Protein AF-A0A9W9S690-F1 (afdb_monomer_lite)

Radius of gyration: 21.63 Å; chains: 1; bounding box: 57×53×64 Å

Foldseek 3Di:
DDDPPLVVLLVVLQDPDDCQDDLQALCCQAQQVVVDLDPVLSVVSSVLSNLLVVQDPPVVCSVCQVVQNNVVSCVVSVHDCPVCVVNVGRRGHDDLLLCQLSLLSLLLVLVVLVQPDAPLQPCPDPQCDNVGSRDGPQCCQAQQVPPADPLLNNLSSVLVNVLCVQSPDDSRCLSVQSPPPDQCSNVVVSCVRPPPVQVVSDDPVRDDPCPSVHDGGDDDDDDNDDDCSSSHHRPRPPPPPVRDPPVCPVVVCVVVVVVVVVVVPD

Sequence (266 aa):
MTVPCLDKNLLILFRDINNIPNVDDPEWVRFGFCYCRNRAQMQLLARAYMQLATHASLNDIATAWKSGTLLELMATKDISISSLVSEGIYLRQPSPETVGIYRLMSEVSHGLSGCPICQCKNARCQFHSKDERFLRKESEADYGFLSVNTWERWRLLSFYSDLFSNPKFNPQKMQEAKRDPDPQTLETYIESLVLGFRRTIWNEHLTDGMFPKLGPRLKFLGPHPYCECFIHNLPLSEGVEYNVNVEIEWIREDYEGRNREQVSES

Secondary structure (DSSP, 8-state):
---THHHHHHHHHTSSS-----TTSHHHHHTSGGG-SSHHHHHHHHHHHHHHHHHS-HHHHHHHHHHT-HHHHHHHTT---HHHHHTT---SPPPTTTHHHHHHHHHHHHHHTT-TT-GGG-TT-TTB-SS-SSSBHHHHHHTT-TT--HHHHHHHHHHHHHHHH-TT--HHHHHHHHHSSSTHHHHHHHHHHSTTHHHHH--TTTS-TT-S-----PPPSSSPP---TTSS---PPTT--TT----THHHHHHHHHHHHHTTTT-

pLDDT: mean 78.02, std 17.17, range [24.44, 96.81]

Structure (mmCIF, N/CA/C/O backbone):
data_AF-A0A9W9S690-F1
#
_entry.id   AF-A0A9W9S690-F1
#
loop_
_atom_site.group_PDB
_atom_site.id
_atom_site.type_symbol
_atom_site.label_atom_id
_atom_site.label_alt_id
_atom_site.label_comp_id
_atom_site.label_asym_id
_atom_site.label_entity_id
_atom_site.label_seq_id
_atom_site.pdbx_PDB_ins_code
_atom_site.Cartn_x
_atom_site.Cartn_y
_atom_site.Cartn_z
_atom_site.occupancy
_atom_site.B_iso_or_equiv
_atom_site.auth_seq_id
_atom_site.auth_comp_id
_atom_site.auth_asym_id
_atom_site.auth_atom_id
_atom_site.pdbx_PDB_model_num
ATOM 1 N N . MET A 1 1 ? -12.877 22.793 13.602 1.00 28.30 1 MET A N 1
ATOM 2 C CA . MET A 1 1 ? -12.874 22.194 12.251 1.00 28.30 1 MET A CA 1
ATOM 3 C C . MET A 1 1 ? -13.329 20.752 12.378 1.00 28.30 1 MET A C 1
ATOM 5 O O . MET A 1 1 ? -12.560 19.901 12.800 1.00 28.30 1 M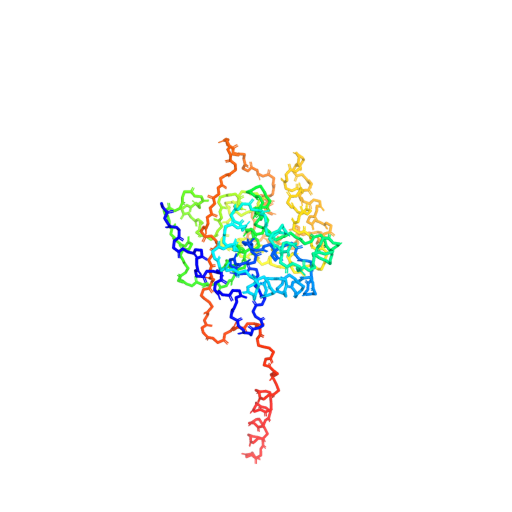ET A O 1
ATOM 9 N N . THR A 1 2 ? -14.610 20.504 12.143 1.00 24.44 2 THR A N 1
ATOM 10 C CA . THR A 1 2 ? -15.223 19.173 12.157 1.00 24.44 2 THR A CA 1
ATOM 11 C C . THR A 1 2 ? -14.938 18.501 10.817 1.00 24.44 2 THR A C 1
ATOM 13 O O . THR A 1 2 ? -15.251 19.069 9.778 1.00 24.44 2 THR A O 1
ATOM 16 N N . VAL A 1 3 ? -14.287 17.333 10.830 1.00 31.00 3 VAL A N 1
ATOM 17 C CA . VAL A 1 3 ? -14.037 16.516 9.631 1.00 31.00 3 VAL A CA 1
ATOM 18 C C . VAL A 1 3 ? -15.300 15.685 9.374 1.00 31.00 3 VAL A C 1
ATOM 20 O O . VAL A 1 3 ? -15.506 14.702 10.085 1.00 31.00 3 VAL A O 1
ATOM 23 N N . PRO A 1 4 ? -16.153 16.028 8.391 1.00 33.84 4 PRO A N 1
ATOM 24 C CA . PRO A 1 4 ? -17.451 15.371 8.195 1.00 33.84 4 PRO A CA 1
ATOM 25 C C . PRO A 1 4 ? -17.326 13.946 7.634 1.00 33.84 4 PRO A C 1
ATOM 27 O O . PRO A 1 4 ? -18.307 13.212 7.559 1.00 33.84 4 PRO A O 1
ATOM 30 N N . CYS A 1 5 ? -16.121 13.552 7.207 1.00 39.41 5 CYS A N 1
ATOM 31 C CA . CYS A 1 5 ? -15.866 12.255 6.588 1.00 39.41 5 CYS A CA 1
ATOM 32 C C . CYS A 1 5 ? -15.701 11.116 7.606 1.00 39.41 5 CYS A C 1
ATOM 34 O O . CYS A 1 5 ? -15.962 9.973 7.259 1.00 39.41 5 CYS A O 1
ATOM 36 N N . LEU A 1 6 ? -15.283 11.391 8.847 1.00 39.62 6 LEU A N 1
ATOM 37 C CA . LEU A 1 6 ? -14.960 10.345 9.831 1.00 39.62 6 LEU A CA 1
ATOM 38 C C . LEU A 1 6 ? -16.193 9.592 10.345 1.00 39.62 6 LEU A C 1
ATOM 40 O O . LEU A 1 6 ? -16.153 8.366 10.424 1.00 39.62 6 LEU A O 1
ATOM 44 N N . ASP A 1 7 ? -17.294 10.304 10.604 1.00 42.94 7 ASP A N 1
ATOM 45 C CA . ASP A 1 7 ? -18.529 9.694 11.116 1.00 42.94 7 ASP A CA 1
ATOM 46 C C . ASP A 1 7 ? -19.138 8.697 10.122 1.00 42.94 7 ASP A C 1
ATOM 48 O O . ASP A 1 7 ? -19.640 7.649 10.522 1.00 42.94 7 ASP A O 1
ATOM 52 N N . LYS A 1 8 ? -19.035 8.969 8.812 1.00 47.84 8 LYS A N 1
ATOM 53 C CA . LYS A 1 8 ? -19.544 8.064 7.769 1.00 47.84 8 LYS A CA 1
ATOM 54 C C . LYS A 1 8 ? -18.735 6.769 7.651 1.00 47.84 8 LYS A C 1
ATOM 56 O O . LYS A 1 8 ? -19.332 5.723 7.433 1.00 47.84 8 LYS A O 1
ATOM 61 N N . ASN A 1 9 ? -17.415 6.829 7.820 1.00 50.47 9 ASN A N 1
ATOM 62 C CA . ASN A 1 9 ? -16.542 5.659 7.649 1.00 50.47 9 ASN A CA 1
ATOM 63 C C . ASN A 1 9 ? -16.570 4.728 8.870 1.00 50.47 9 ASN A C 1
ATOM 65 O O . ASN A 1 9 ? -16.496 3.514 8.719 1.00 50.47 9 ASN A O 1
ATOM 69 N N . LEU A 1 10 ? -16.745 5.277 10.083 1.00 52.38 10 LEU A N 1
ATOM 70 C CA . LEU A 1 10 ? -16.971 4.453 11.278 1.00 52.38 10 LEU A CA 1
ATOM 71 C C . LEU A 1 10 ? -18.274 3.646 11.140 1.00 52.38 10 LEU A C 1
ATOM 73 O O . LEU A 1 10 ? -18.298 2.463 11.448 1.00 52.38 10 LEU A O 1
ATOM 77 N N . LEU A 1 11 ? -19.344 4.268 10.627 1.00 52.34 11 LEU A N 1
ATOM 78 C CA . LEU A 1 11 ? -20.647 3.621 10.421 1.00 52.34 11 LEU A CA 1
ATOM 79 C C . LEU A 1 11 ? -20.601 2.434 9.444 1.00 52.34 11 LEU A C 1
ATOM 81 O O . LEU A 1 11 ? -21.402 1.515 9.590 1.00 52.34 11 LEU A O 1
ATOM 85 N N . ILE A 1 12 ? -19.694 2.438 8.459 1.00 54.41 12 ILE A N 1
ATOM 86 C CA . ILE A 1 12 ? -19.578 1.363 7.457 1.00 54.41 12 ILE A CA 1
ATOM 87 C C . ILE A 1 12 ? -19.004 0.085 8.078 1.00 54.41 12 ILE A C 1
ATOM 89 O O . ILE A 1 12 ? -19.510 -0.996 7.792 1.00 54.41 12 ILE A O 1
ATOM 93 N N . LEU A 1 13 ? -18.029 0.204 8.988 1.00 53.12 13 LEU A N 1
ATOM 94 C CA . LEU A 1 13 ? -17.476 -0.944 9.721 1.00 53.12 13 LEU A CA 1
ATOM 95 C C . LEU A 1 13 ? -18.495 -1.646 10.629 1.00 53.12 13 LEU A C 1
ATOM 97 O O . LEU A 1 13 ? -18.279 -2.794 11.009 1.00 53.12 13 LEU A O 1
ATOM 101 N N . PHE A 1 14 ? -19.568 -0.950 11.009 1.00 56.56 14 PHE A N 1
ATOM 102 C CA . PHE A 1 14 ? -20.560 -1.425 11.978 1.00 56.56 14 PHE A CA 1
ATOM 103 C C . PHE A 1 14 ? -21.919 -1.746 11.355 1.00 56.56 14 PHE A C 1
ATOM 105 O O . PHE A 1 14 ? -22.893 -1.937 12.081 1.00 56.56 14 PHE A O 1
ATOM 112 N N . ARG A 1 15 ? -22.010 -1.813 10.021 1.00 54.62 15 ARG A N 1
ATOM 113 C CA . ARG A 1 15 ? -23.161 -2.447 9.375 1.00 54.62 15 ARG A CA 1
ATOM 114 C C . ARG A 1 15 ? -23.012 -3.960 9.504 1.00 54.62 15 ARG A C 1
ATOM 116 O O . ARG A 1 15 ? -22.007 -4.521 9.075 1.00 54.62 15 ARG A O 1
ATOM 123 N N . ASP A 1 16 ? -24.019 -4.601 10.093 1.00 42.19 16 ASP A N 1
ATOM 124 C CA . ASP A 1 16 ? -24.167 -6.052 10.041 1.00 42.19 16 ASP A CA 1
ATOM 125 C C . ASP A 1 16 ? -24.113 -6.510 8.575 1.00 42.19 16 ASP A C 1
ATOM 127 O O . ASP A 1 16 ? -24.699 -5.859 7.710 1.00 42.19 16 ASP A O 1
ATOM 131 N N . ILE A 1 17 ? -23.443 -7.645 8.339 1.00 42.62 17 ILE A N 1
ATOM 132 C CA . ILE A 1 17 ? -23.146 -8.327 7.060 1.00 42.62 17 ILE A CA 1
ATOM 133 C C . ILE A 1 17 ? -21.705 -8.087 6.552 1.00 42.62 17 ILE A C 1
ATOM 135 O O . ILE A 1 17 ? -21.430 -7.163 5.802 1.00 42.62 17 ILE A O 1
ATOM 139 N N . ASN A 1 18 ? -20.799 -9.006 6.921 1.00 53.19 18 ASN A N 1
ATOM 140 C CA . ASN A 1 18 ? -19.655 -9.542 6.147 1.00 53.19 18 ASN A CA 1
ATOM 141 C C . ASN A 1 18 ? -18.646 -8.619 5.422 1.00 53.19 18 ASN A C 1
ATOM 143 O O . ASN A 1 18 ? -17.715 -9.146 4.808 1.00 53.19 18 ASN A O 1
ATOM 147 N N . ASN A 1 19 ? -18.738 -7.295 5.511 1.00 67.69 19 ASN A N 1
ATOM 148 C CA . ASN A 1 19 ? -17.883 -6.386 4.749 1.00 67.69 19 ASN A CA 1
ATOM 149 C C . ASN A 1 19 ? -16.549 -6.132 5.455 1.00 67.69 19 ASN A C 1
ATOM 151 O O . ASN A 1 19 ? -16.298 -5.074 6.026 1.00 67.69 19 ASN A O 1
ATOM 155 N N . ILE A 1 20 ? -15.673 -7.138 5.404 1.00 80.75 20 ILE A N 1
ATOM 156 C CA . ILE A 1 20 ? -14.242 -6.936 5.636 1.00 80.75 20 ILE A CA 1
ATOM 157 C C . ILE A 1 20 ? -13.725 -6.003 4.530 1.00 80.75 20 ILE A C 1
ATOM 159 O O . ILE A 1 20 ? -13.880 -6.364 3.359 1.00 80.75 20 ILE A O 1
ATOM 163 N N . PRO A 1 21 ? -13.108 -4.856 4.876 1.00 83.88 21 PRO A N 1
ATOM 164 C CA . PRO A 1 21 ? -12.574 -3.927 3.888 1.00 83.88 21 PRO A CA 1
ATOM 165 C C . PRO A 1 21 ? -11.532 -4.584 2.978 1.00 83.88 21 PRO A C 1
ATOM 167 O O . PRO A 1 21 ? -10.599 -5.235 3.460 1.00 83.88 21 PRO A O 1
ATOM 170 N N . ASN A 1 22 ? -11.673 -4.372 1.675 1.00 83.12 22 ASN A N 1
ATOM 171 C CA . ASN A 1 22 ? -10.718 -4.756 0.641 1.00 83.12 22 ASN A CA 1
ATOM 172 C C . ASN A 1 22 ? -9.721 -3.620 0.359 1.00 83.12 22 ASN A C 1
ATOM 174 O O . ASN A 1 22 ? -9.858 -2.511 0.860 1.00 83.12 22 ASN A O 1
ATOM 178 N N . VAL A 1 23 ? -8.715 -3.876 -0.484 1.00 82.00 23 VAL A N 1
ATOM 179 C CA . VAL A 1 23 ? -7.654 -2.903 -0.839 1.00 82.00 23 VAL A CA 1
ATOM 180 C C . VAL A 1 23 ? -8.197 -1.582 -1.412 1.00 82.00 23 VAL A C 1
ATOM 182 O O . VAL A 1 23 ? -7.541 -0.541 -1.308 1.00 82.00 23 VAL A O 1
ATOM 185 N N . ASP A 1 24 ? -9.399 -1.621 -1.981 1.00 77.12 24 ASP A N 1
ATOM 186 C CA . ASP A 1 24 ? -10.098 -0.476 -2.572 1.00 77.12 24 ASP A CA 1
ATOM 187 C C . ASP A 1 24 ? -10.922 0.333 -1.566 1.00 77.12 24 ASP A C 1
ATOM 189 O O . ASP A 1 24 ? -11.374 1.438 -1.876 1.00 77.12 24 ASP A O 1
ATOM 193 N N . ASP A 1 25 ? -11.112 -0.207 -0.362 1.00 80.75 25 ASP A N 1
ATOM 194 C CA . ASP A 1 25 ? -11.874 0.436 0.692 1.00 80.75 25 ASP A CA 1
ATOM 195 C C . ASP A 1 25 ? -10.949 1.318 1.542 1.00 80.75 25 ASP A C 1
ATOM 197 O O . ASP A 1 25 ? -9.902 0.873 2.029 1.00 80.75 25 ASP A O 1
ATOM 201 N N . PRO A 1 26 ? -11.316 2.579 1.807 1.00 80.00 26 PRO A N 1
ATOM 202 C CA . PRO A 1 26 ? -10.512 3.461 2.640 1.00 80.00 26 PRO A CA 1
ATOM 203 C C . PRO A 1 26 ? -10.353 2.940 4.070 1.00 80.00 26 PRO A C 1
ATOM 205 O O . PRO A 1 26 ? -9.346 3.222 4.731 1.00 80.00 26 PRO A O 1
ATOM 208 N N . GLU A 1 27 ? -11.333 2.180 4.556 1.00 85.12 27 GLU A N 1
ATOM 209 C CA . GLU A 1 27 ? -11.304 1.521 5.852 1.00 85.12 27 GLU A CA 1
ATOM 210 C C . GLU A 1 27 ? -10.125 0.547 5.964 1.00 85.12 27 GLU A C 1
ATOM 212 O O . GLU A 1 27 ? -9.554 0.409 7.051 1.00 85.12 27 GLU A O 1
ATOM 217 N N . TRP A 1 28 ? -9.698 -0.064 4.851 1.00 88.25 28 TRP A N 1
ATOM 218 C CA . TRP A 1 28 ? -8.607 -1.034 4.845 1.00 88.25 28 TRP A CA 1
ATOM 219 C C . TRP A 1 28 ? -7.295 -0.428 5.350 1.00 88.25 28 TRP A C 1
ATOM 221 O O . TRP A 1 28 ? -6.591 -1.012 6.181 1.00 88.25 28 TRP A O 1
ATOM 231 N N . VAL A 1 29 ? -7.005 0.803 4.924 1.00 88.56 29 VAL A N 1
ATOM 232 C CA . VAL A 1 29 ? -5.843 1.565 5.396 1.00 88.56 29 VAL A CA 1
ATOM 233 C C . VAL A 1 29 ? -6.130 2.244 6.734 1.00 88.56 29 VAL A C 1
ATOM 235 O O . VAL A 1 29 ? -5.305 2.164 7.644 1.00 88.56 29 VAL A O 1
ATOM 238 N N . ARG A 1 30 ? -7.284 2.911 6.886 1.00 86.94 30 ARG A N 1
ATOM 239 C CA . ARG A 1 30 ? -7.595 3.728 8.078 1.00 86.94 30 ARG A CA 1
ATOM 240 C C . ARG A 1 30 ? -7.657 2.915 9.369 1.00 86.94 30 ARG A C 1
ATOM 242 O O . ARG A 1 30 ? -7.235 3.408 10.414 1.00 86.94 30 ARG A O 1
ATOM 249 N N . PHE A 1 31 ? -8.158 1.688 9.302 1.00 88.31 31 PHE A N 1
ATOM 250 C CA . PHE A 1 31 ? -8.352 0.822 10.467 1.00 88.31 31 PHE A CA 1
ATOM 251 C C . PHE A 1 31 ? -7.328 -0.314 10.552 1.00 88.31 31 PHE A C 1
ATOM 253 O O . PHE A 1 31 ? -7.450 -1.203 11.387 1.00 88.31 31 PHE A O 1
ATOM 260 N N . GLY A 1 32 ? -6.284 -0.273 9.718 1.00 89.94 32 GLY A N 1
ATOM 261 C CA . GLY A 1 32 ? -5.146 -1.180 9.841 1.00 89.94 32 GLY A CA 1
ATOM 262 C C . GLY A 1 32 ? -5.381 -2.602 9.324 1.00 89.94 32 GLY A C 1
ATOM 263 O O . GLY A 1 32 ? -4.528 -3.464 9.532 1.00 89.94 32 GLY A O 1
ATOM 264 N N . PHE A 1 33 ? -6.467 -2.862 8.586 1.00 91.06 33 PHE A N 1
ATOM 265 C CA . PHE A 1 33 ? -6.648 -4.143 7.885 1.00 91.06 33 PHE A CA 1
ATOM 266 C C . PHE A 1 33 ? -5.519 -4.417 6.886 1.00 91.06 33 PHE A C 1
ATOM 268 O O . PHE A 1 33 ? -5.164 -5.572 6.677 1.00 91.06 33 PHE A O 1
ATOM 275 N N . CYS A 1 34 ? -4.882 -3.373 6.353 1.00 89.81 34 CYS A N 1
ATOM 276 C CA . CYS A 1 34 ? -3.687 -3.480 5.516 1.00 89.81 34 CYS A CA 1
ATOM 277 C C . CYS A 1 34 ? -2.493 -4.194 6.172 1.00 89.81 34 CYS A C 1
ATOM 279 O O . CYS A 1 34 ? -1.616 -4.686 5.467 1.00 89.81 34 CYS A O 1
ATOM 281 N N . TYR A 1 35 ? -2.463 -4.309 7.502 1.00 89.62 35 TYR A N 1
ATOM 282 C CA . TYR A 1 35 ? -1.452 -5.092 8.215 1.00 89.62 35 TYR A CA 1
ATOM 283 C C . TYR A 1 35 ? -1.745 -6.593 8.263 1.00 89.62 35 TYR A C 1
ATOM 285 O O . TYR A 1 35 ? -0.852 -7.378 8.588 1.00 89.62 35 TYR A O 1
ATOM 293 N N . CYS A 1 36 ? -2.976 -7.002 7.956 1.00 89.25 36 CYS A N 1
ATOM 294 C CA . CYS A 1 36 ? -3.378 -8.399 7.985 1.00 89.25 36 CYS A CA 1
ATOM 295 C C . CYS A 1 36 ? -2.795 -9.148 6.780 1.00 89.25 36 CYS A C 1
ATOM 297 O O . CYS A 1 36 ? -2.906 -8.711 5.638 1.00 89.25 36 CYS A O 1
ATOM 299 N N . ARG A 1 37 ? -2.206 -10.317 7.032 1.00 85.81 37 ARG A N 1
ATOM 300 C CA . ARG A 1 37 ? -1.557 -11.161 6.014 1.00 85.81 37 ARG A CA 1
ATOM 301 C C . ARG A 1 37 ? -2.506 -12.160 5.366 1.00 85.81 37 ARG A C 1
ATOM 303 O O . ARG A 1 37 ? -2.184 -12.743 4.339 1.00 85.81 37 ARG A O 1
ATOM 310 N N . ASN A 1 38 ? -3.637 -12.432 6.008 1.00 84.81 38 ASN A N 1
ATOM 311 C CA . ASN A 1 38 ? -4.601 -13.423 5.556 1.00 84.81 38 ASN A CA 1
ATOM 312 C C . ASN A 1 38 ? -6.016 -13.079 6.043 1.00 84.81 38 ASN A C 1
ATOM 314 O O . ASN A 1 38 ? -6.221 -12.212 6.898 1.00 84.81 38 ASN A O 1
ATOM 318 N N . ARG A 1 39 ? -7.003 -13.803 5.507 1.00 84.75 39 ARG A N 1
ATOM 319 C CA . ARG A 1 39 ? -8.424 -13.610 5.829 1.00 84.75 39 ARG A CA 1
ATOM 320 C C . ARG A 1 39 ? -8.752 -13.869 7.300 1.00 84.75 39 ARG A C 1
ATOM 322 O O . ARG A 1 39 ? -9.626 -13.195 7.833 1.00 84.75 39 ARG A O 1
ATOM 329 N N . ALA A 1 40 ? -8.047 -14.783 7.968 1.00 86.75 40 ALA A N 1
ATOM 330 C CA . ALA A 1 40 ? -8.277 -15.067 9.384 1.00 86.75 40 ALA A CA 1
ATOM 331 C C . ALA A 1 40 ? -7.892 -13.872 10.273 1.00 86.75 40 ALA A C 1
ATOM 333 O O . ALA A 1 40 ? -8.660 -13.494 11.156 1.00 86.75 40 ALA A O 1
ATOM 334 N N . GLN A 1 41 ? -6.761 -13.216 9.989 1.00 89.25 41 GLN A N 1
ATOM 335 C CA . GLN A 1 41 ? -6.356 -11.988 10.679 1.00 89.25 41 GLN A CA 1
ATOM 336 C C . GLN A 1 41 ? -7.340 -10.840 10.419 1.00 89.25 41 GLN A C 1
ATOM 338 O O . GLN A 1 41 ? -7.737 -10.149 11.356 1.00 89.25 41 GLN A O 1
ATOM 343 N N . MET A 1 42 ? -7.813 -10.687 9.177 1.00 88.44 42 MET A N 1
ATOM 344 C CA . MET A 1 42 ? -8.834 -9.683 8.855 1.00 88.44 42 MET A CA 1
ATOM 345 C C . MET A 1 42 ? -10.152 -9.933 9.604 1.00 88.44 42 MET A C 1
ATOM 347 O O . MET A 1 42 ? -10.740 -9.003 10.147 1.00 88.44 42 MET A O 1
ATOM 351 N N . GLN A 1 43 ? -10.599 -11.189 9.693 1.00 87.69 43 GLN A N 1
ATOM 352 C CA . GLN A 1 43 ? -11.784 -11.568 10.471 1.00 87.69 43 GLN A CA 1
ATOM 353 C C . GLN A 1 43 ? -11.605 -11.296 11.966 1.00 87.69 43 GLN A C 1
ATOM 355 O O . GLN A 1 43 ? -12.537 -10.827 12.618 1.00 87.69 43 GLN A O 1
ATOM 360 N N . LEU A 1 44 ? -10.423 -11.583 12.514 1.00 88.94 44 LEU A N 1
ATOM 361 C CA . LEU A 1 44 ? -10.106 -11.307 13.911 1.00 88.94 44 LEU A CA 1
ATOM 362 C C . LEU A 1 44 ? -10.184 -9.802 14.207 1.00 88.94 44 LEU A C 1
ATOM 364 O O . LEU A 1 44 ? -10.829 -9.402 15.175 1.00 88.94 44 LEU A O 1
ATOM 368 N N . LEU A 1 45 ? -9.594 -8.975 13.341 1.00 90.12 45 LEU A N 1
ATOM 369 C CA . LEU A 1 45 ? -9.639 -7.520 13.462 1.00 90.12 45 LEU A CA 1
ATOM 370 C C . LEU A 1 45 ? -11.069 -6.973 13.332 1.00 90.12 45 LEU A C 1
ATOM 372 O O . LEU A 1 45 ? -11.489 -6.152 14.145 1.00 90.12 45 LEU A O 1
ATOM 376 N N . ALA A 1 46 ? -11.842 -7.466 12.361 1.00 88.31 46 ALA A N 1
ATOM 377 C CA . ALA A 1 46 ? -13.242 -7.082 12.191 1.00 88.31 46 ALA A CA 1
ATOM 378 C C . ALA A 1 46 ? -14.073 -7.397 13.445 1.00 88.31 46 ALA A C 1
ATOM 380 O O . ALA A 1 46 ? -14.815 -6.544 13.927 1.00 88.31 46 ALA A O 1
ATOM 381 N N . ARG A 1 47 ? -13.903 -8.592 14.031 1.00 87.00 47 ARG A N 1
ATOM 382 C CA . ARG A 1 47 ? -14.579 -8.974 15.283 1.00 87.00 47 ARG A CA 1
ATOM 383 C C . ARG A 1 47 ? -14.218 -8.053 16.441 1.00 87.00 47 ARG A C 1
ATOM 385 O O . ARG A 1 47 ? -15.113 -7.667 17.186 1.00 87.00 47 ARG A O 1
ATOM 392 N N . ALA A 1 48 ? -12.949 -7.675 16.568 1.00 88.25 48 ALA A N 1
ATOM 393 C CA . ALA A 1 48 ? -12.515 -6.755 17.612 1.00 88.25 48 ALA A CA 1
ATOM 394 C C . ALA A 1 48 ? -13.176 -5.375 17.466 1.00 88.25 48 ALA A C 1
ATOM 396 O O . ALA A 1 48 ? -13.656 -4.815 18.451 1.00 88.25 48 ALA A O 1
ATOM 397 N N . TYR A 1 49 ? -13.273 -4.847 16.241 1.00 88.81 49 TYR A N 1
ATOM 398 C CA . TYR A 1 49 ? -14.006 -3.605 15.989 1.00 88.81 49 TYR A CA 1
ATOM 399 C C . TYR A 1 49 ? -15.501 -3.741 16.301 1.00 88.81 49 TYR A C 1
ATOM 401 O O . TYR A 1 49 ? -16.045 -2.874 16.983 1.00 88.81 49 TYR A O 1
ATOM 409 N N . MET A 1 50 ? -16.158 -4.829 15.887 1.00 86.06 50 MET A N 1
ATOM 410 C CA . MET A 1 50 ? -17.573 -5.070 16.212 1.00 86.06 50 MET A CA 1
ATOM 411 C C . MET A 1 50 ? -17.809 -5.119 17.727 1.00 86.06 50 MET A C 1
ATOM 413 O O . MET A 1 50 ? -18.712 -4.455 18.228 1.00 86.06 50 MET A O 1
ATOM 417 N N . GLN A 1 51 ? -16.960 -5.831 18.475 1.00 87.88 51 GLN A N 1
ATOM 418 C CA . GLN A 1 51 ? -17.026 -5.848 19.939 1.00 87.88 51 GLN A CA 1
ATOM 419 C C . GLN A 1 51 ? -16.825 -4.455 20.534 1.00 87.88 51 GLN A C 1
ATOM 421 O O . GLN A 1 51 ? -17.498 -4.086 21.492 1.00 87.88 51 GLN A O 1
ATOM 426 N N . LEU A 1 52 ? -15.923 -3.653 19.970 1.00 88.81 52 LEU A N 1
ATOM 427 C CA . LEU A 1 52 ? -15.712 -2.293 20.443 1.00 88.81 52 LEU A CA 1
ATOM 428 C C . LEU A 1 52 ? -16.973 -1.435 20.269 1.00 88.81 52 LEU A C 1
ATOM 430 O O . LEU A 1 52 ? -17.342 -0.720 21.198 1.00 88.81 52 LEU A O 1
ATOM 434 N N . ALA A 1 53 ? -17.674 -1.557 19.139 1.00 87.38 53 ALA A N 1
ATOM 435 C CA . ALA A 1 53 ? -18.933 -0.848 18.900 1.00 87.38 53 ALA A CA 1
ATOM 436 C C . ALA A 1 53 ? -20.076 -1.273 19.828 1.00 87.38 53 ALA A C 1
ATOM 438 O O . ALA A 1 53 ? -20.946 -0.456 20.120 1.00 87.38 53 ALA A O 1
ATOM 439 N N . THR A 1 54 ? -20.076 -2.510 20.335 1.00 87.56 54 THR A N 1
ATOM 440 C CA . THR A 1 54 ? -21.083 -2.938 21.318 1.00 87.56 54 THR A CA 1
ATOM 441 C C . THR A 1 54 ? -20.774 -2.471 22.745 1.00 87.56 54 THR A C 1
ATOM 443 O O . THR A 1 54 ? -21.681 -2.455 23.572 1.00 87.56 54 THR A O 1
ATOM 446 N N . HIS A 1 55 ? -19.527 -2.087 23.058 1.00 90.19 55 HIS A N 1
ATOM 447 C CA . HIS A 1 55 ? -19.091 -1.746 24.427 1.00 90.19 55 HIS A CA 1
ATOM 448 C C . HIS A 1 55 ? -18.674 -0.274 24.626 1.00 90.19 55 HIS A C 1
ATOM 450 O O . HIS A 1 55 ? -18.561 0.196 25.768 1.00 90.19 55 HIS A O 1
ATOM 456 N N . ALA A 1 56 ? -18.432 0.477 23.551 1.00 90.50 56 ALA A N 1
ATOM 457 C CA . ALA A 1 56 ? -18.010 1.875 23.584 1.00 90.50 56 ALA A CA 1
ATOM 458 C C . ALA A 1 56 ? -18.874 2.744 22.663 1.00 90.50 56 ALA A C 1
ATOM 460 O O . ALA A 1 56 ? -19.378 2.286 21.639 1.00 90.50 56 ALA A O 1
ATOM 461 N N . SER A 1 57 ? -19.035 4.023 23.017 1.00 89.50 57 SER A N 1
ATOM 462 C CA . SER A 1 57 ? -19.738 4.959 22.142 1.00 89.50 57 SER A CA 1
ATOM 463 C C . SER A 1 57 ? -18.901 5.255 20.895 1.00 89.50 57 SER A C 1
ATOM 465 O O . SER A 1 57 ? -17.669 5.259 20.947 1.00 89.50 57 SER A O 1
ATOM 467 N N . LEU A 1 58 ? -19.553 5.586 19.776 1.00 86.06 58 LEU A N 1
ATOM 468 C CA . LEU A 1 58 ? -18.851 5.995 18.551 1.00 86.06 58 LEU A CA 1
ATOM 469 C C . LEU A 1 58 ? -17.889 7.170 18.800 1.00 86.06 58 LEU A C 1
ATOM 471 O O . LEU A 1 58 ? -16.823 7.229 18.192 1.00 86.06 58 LEU A O 1
ATOM 475 N N . ASN A 1 59 ? -18.230 8.076 19.722 1.00 89.94 59 ASN A N 1
ATOM 476 C CA . ASN A 1 59 ? -17.381 9.209 20.081 1.00 89.94 59 ASN A CA 1
ATOM 477 C C . ASN A 1 59 ? -16.096 8.772 20.805 1.00 89.94 59 ASN A C 1
ATOM 479 O O . ASN A 1 59 ? -15.015 9.283 20.500 1.00 89.94 59 ASN A O 1
ATOM 483 N N . ASP A 1 60 ? -16.192 7.806 21.720 1.00 91.38 60 ASP A N 1
ATOM 484 C CA . ASP A 1 60 ? -15.023 7.255 22.418 1.00 91.38 60 ASP A CA 1
ATOM 485 C C . ASP A 1 60 ? -14.108 6.525 21.434 1.00 91.38 60 ASP A C 1
ATOM 487 O O . ASP A 1 60 ? -12.896 6.735 21.436 1.00 91.38 60 ASP A O 1
ATOM 491 N N . ILE A 1 61 ? -14.696 5.736 20.528 1.00 90.62 61 ILE A N 1
ATOM 492 C CA . ILE A 1 61 ? -13.966 5.015 19.479 1.00 90.62 61 ILE A CA 1
ATOM 493 C C . ILE A 1 61 ? -13.261 5.997 18.542 1.00 90.62 61 ILE A C 1
ATOM 495 O O . ILE A 1 61 ? -12.071 5.847 18.273 1.00 90.62 61 ILE A O 1
ATOM 499 N N . ALA A 1 62 ? -13.965 7.025 18.063 1.00 87.75 62 ALA A N 1
ATOM 500 C CA . ALA A 1 62 ? -13.390 8.033 17.179 1.00 87.75 62 ALA A CA 1
ATOM 501 C C . ALA A 1 62 ? -12.262 8.819 17.862 1.00 87.75 62 ALA A C 1
ATOM 503 O O . ALA A 1 62 ? -11.268 9.160 17.217 1.00 87.75 62 ALA A O 1
ATOM 504 N N . THR A 1 63 ? -12.395 9.097 19.161 1.00 91.25 63 THR A N 1
ATOM 505 C CA . THR A 1 63 ? -11.350 9.754 19.955 1.00 91.25 63 THR A CA 1
ATOM 506 C C . THR A 1 63 ? -10.130 8.849 20.081 1.00 91.25 63 THR A C 1
ATOM 508 O O . THR A 1 63 ? -9.038 9.265 19.699 1.00 91.25 63 THR A O 1
ATOM 511 N N . ALA A 1 64 ? -10.326 7.596 20.502 1.00 91.56 64 ALA A N 1
ATOM 512 C CA . ALA A 1 64 ? -9.259 6.612 20.654 1.00 91.56 64 ALA A CA 1
ATOM 513 C C . ALA A 1 64 ? -8.540 6.303 19.331 1.00 91.56 64 ALA A C 1
ATOM 515 O O . ALA A 1 64 ? -7.322 6.133 19.308 1.00 91.56 64 ALA A O 1
ATOM 516 N N . TRP A 1 65 ? -9.264 6.272 18.209 1.00 90.19 65 TRP A N 1
ATOM 517 C CA . TRP A 1 65 ? -8.671 6.108 16.881 1.00 90.19 65 TRP A CA 1
ATOM 518 C C . TRP A 1 65 ? -7.748 7.281 16.530 1.00 90.19 65 TRP A C 1
ATOM 520 O O . TRP A 1 65 ? -6.615 7.061 16.104 1.00 90.19 65 TRP A O 1
ATOM 530 N N . LYS A 1 66 ? -8.181 8.526 16.781 1.00 87.75 66 LYS A N 1
ATOM 531 C CA . LYS A 1 66 ? -7.368 9.731 16.525 1.00 87.75 66 LYS A CA 1
ATOM 532 C C . LYS A 1 66 ? -6.121 9.800 17.404 1.00 87.75 66 LYS A C 1
ATOM 534 O O . LYS A 1 66 ? -5.085 10.264 16.936 1.00 87.75 66 LYS A O 1
ATOM 539 N N . SER A 1 67 ? -6.216 9.372 18.662 1.00 89.88 67 SER A N 1
ATOM 540 C CA . SER A 1 67 ? -5.090 9.360 19.605 1.00 89.88 67 SER A CA 1
ATOM 541 C C . SER A 1 67 ? -4.214 8.109 19.508 1.00 89.88 67 SER A C 1
ATOM 543 O O . SER A 1 67 ? -3.176 8.055 20.159 1.00 89.88 67 SER A O 1
ATOM 545 N N . GLY A 1 68 ? -4.597 7.108 18.708 1.00 88.88 68 GLY A N 1
ATOM 546 C CA . GLY A 1 68 ? -3.868 5.843 18.604 1.00 88.88 68 GLY A CA 1
ATOM 547 C C . GLY A 1 68 ? -3.994 4.941 19.839 1.00 88.88 68 GLY A C 1
ATOM 548 O O . GLY A 1 68 ? -3.159 4.062 20.028 1.00 88.88 68 GLY A O 1
ATOM 549 N N . THR A 1 69 ? -5.031 5.130 20.658 1.00 92.44 69 THR A N 1
ATOM 550 C CA . THR A 1 69 ? -5.258 4.439 21.942 1.00 92.44 69 THR A CA 1
ATOM 551 C C . THR A 1 69 ? -6.401 3.414 21.878 1.00 92.44 69 THR A C 1
ATOM 553 O O . THR A 1 69 ? -6.991 3.049 22.892 1.00 92.44 69 THR A O 1
ATOM 556 N N . LEU A 1 70 ? -6.730 2.899 20.685 1.00 92.06 70 LEU A N 1
ATOM 557 C CA . LEU A 1 70 ? -7.804 1.905 20.507 1.00 92.06 70 LEU A CA 1
ATOM 558 C C . LEU A 1 70 ? -7.592 0.617 21.312 1.00 92.06 70 LEU A C 1
ATOM 560 O O . LEU A 1 70 ? -8.557 0.068 21.835 1.00 92.06 70 LEU A O 1
ATOM 564 N N . LEU A 1 71 ? -6.347 0.150 21.440 1.00 91.88 71 LEU A N 1
ATOM 565 C CA . LEU A 1 71 ? -6.030 -1.028 22.255 1.00 91.88 71 LEU A CA 1
ATOM 566 C C . LEU A 1 71 ? -6.281 -0.783 23.748 1.00 91.88 71 LEU A C 1
ATOM 568 O O . LEU A 1 71 ? -6.759 -1.675 24.441 1.00 91.88 71 LEU A O 1
ATOM 572 N N . GLU A 1 72 ? -5.998 0.427 24.233 1.00 92.81 72 GLU A N 1
ATOM 573 C CA . GLU A 1 72 ? -6.279 0.821 25.617 1.00 92.81 72 GLU A CA 1
ATOM 574 C C . GLU A 1 72 ? -7.789 0.878 25.848 1.00 92.81 72 GLU A C 1
ATOM 576 O O . GLU A 1 72 ? -8.281 0.324 26.827 1.00 92.81 72 GLU A O 1
ATOM 581 N N . LEU A 1 73 ? -8.540 1.456 24.902 1.00 94.00 73 LEU A N 1
ATOM 582 C CA . LEU A 1 73 ? -9.999 1.468 24.966 1.00 94.00 73 LEU A CA 1
ATOM 583 C C . LEU A 1 73 ? -10.562 0.038 25.005 1.00 94.00 73 LEU A C 1
ATOM 585 O O . LEU A 1 73 ? -11.401 -0.249 25.853 1.00 94.00 73 LEU A O 1
ATOM 589 N N . MET A 1 74 ? -10.066 -0.871 24.159 1.00 92.94 74 MET A N 1
ATOM 590 C CA . MET A 1 74 ? -10.456 -2.288 24.189 1.00 92.94 74 MET A CA 1
ATOM 591 C C . MET A 1 74 ? -10.181 -2.927 25.552 1.00 92.94 74 MET A C 1
ATOM 593 O O . MET A 1 74 ? -11.076 -3.552 26.117 1.00 92.94 74 MET A O 1
ATOM 597 N N . ALA A 1 75 ? -8.991 -2.706 26.118 1.00 91.81 75 ALA A N 1
ATOM 598 C CA . ALA A 1 75 ? -8.641 -3.218 27.439 1.00 91.81 75 ALA A CA 1
ATOM 599 C C . ALA A 1 75 ? -9.574 -2.681 28.541 1.00 91.81 75 ALA A C 1
ATOM 601 O O . ALA A 1 75 ? -10.024 -3.449 29.381 1.00 91.81 75 ALA A O 1
ATOM 602 N N . THR A 1 76 ? -9.937 -1.391 28.511 1.00 94.25 76 THR A N 1
ATOM 603 C CA . THR A 1 76 ? -10.882 -0.804 29.489 1.00 94.25 76 THR A CA 1
ATOM 604 C C . THR A 1 76 ? -12.323 -1.299 29.346 1.00 94.25 76 THR A C 1
ATOM 606 O O . THR A 1 76 ? -13.144 -1.062 30.229 1.00 94.25 76 THR A O 1
ATOM 609 N N . LYS A 1 77 ? -12.646 -1.952 28.226 1.00 93.06 77 LYS A N 1
ATOM 610 C CA . LYS A 1 77 ? -13.956 -2.546 27.933 1.00 93.06 77 LYS A CA 1
ATOM 611 C C . LYS A 1 77 ? -13.953 -4.069 28.071 1.00 93.06 77 LYS A C 1
ATOM 613 O O . LYS A 1 77 ? -14.871 -4.710 27.571 1.00 93.06 77 LYS A O 1
ATOM 618 N N . ASP A 1 78 ? -12.921 -4.629 28.705 1.00 90.81 78 ASP A N 1
ATOM 619 C CA . ASP A 1 78 ? -12.723 -6.071 28.894 1.00 90.81 78 ASP A CA 1
ATOM 620 C C . ASP A 1 78 ? -12.710 -6.872 27.575 1.00 90.81 78 ASP A C 1
ATOM 622 O O . ASP A 1 78 ? -12.992 -8.071 27.536 1.00 90.81 78 ASP A O 1
ATOM 626 N N . ILE A 1 79 ? -12.346 -6.219 26.465 1.00 89.62 79 ILE A N 1
ATOM 627 C CA . ILE A 1 79 ? -12.176 -6.864 25.162 1.00 89.62 79 ILE A CA 1
ATOM 628 C C . ILE A 1 79 ? -10.763 -7.447 25.099 1.00 89.62 79 ILE A C 1
ATOM 630 O O . ILE A 1 79 ? -9.766 -6.738 25.251 1.00 89.62 79 ILE A O 1
ATOM 634 N N . SER A 1 80 ? -10.666 -8.752 24.844 1.00 87.50 80 SER A N 1
ATOM 635 C CA . SER A 1 80 ? -9.377 -9.439 24.747 1.00 87.50 80 SER A CA 1
ATOM 636 C C . SER A 1 80 ? -8.559 -8.948 23.546 1.00 87.50 80 SER A C 1
ATOM 638 O O . SER A 1 80 ? -8.962 -9.112 22.396 1.00 87.50 80 SER A O 1
ATOM 640 N N . ILE A 1 81 ? -7.368 -8.405 23.815 1.00 87.62 81 ILE A N 1
ATOM 641 C CA . ILE A 1 81 ? -6.416 -7.936 22.792 1.00 87.62 81 ILE A CA 1
ATOM 642 C C . ILE A 1 81 ? -5.273 -8.923 22.523 1.00 87.62 81 ILE A C 1
ATOM 644 O O . ILE A 1 81 ? -4.475 -8.704 21.612 1.00 87.62 81 ILE A O 1
ATOM 648 N N . SER A 1 82 ? -5.168 -10.005 23.301 1.00 87.50 82 SER A N 1
ATOM 649 C CA . SER A 1 82 ? -4.020 -10.923 23.261 1.00 87.50 82 SER A CA 1
ATOM 650 C C . SER A 1 82 ? -3.812 -11.526 21.874 1.00 87.50 82 SER A C 1
ATOM 652 O O . SER A 1 82 ? -2.694 -11.506 21.368 1.00 87.50 82 SER A O 1
ATOM 654 N N . SER A 1 83 ? -4.896 -11.965 21.227 1.00 85.88 83 SER A N 1
ATOM 655 C CA . SER A 1 83 ? -4.867 -12.519 19.872 1.00 85.88 83 SER A CA 1
ATOM 656 C C . SER A 1 83 ? -4.468 -11.488 18.812 1.00 85.88 83 SER A C 1
ATOM 658 O O . SER A 1 83 ? -3.807 -11.836 17.843 1.00 85.88 83 SER A O 1
ATOM 660 N N . LEU A 1 84 ? -4.835 -10.212 18.982 1.00 86.19 84 LEU A N 1
ATOM 661 C CA . LEU A 1 84 ? -4.458 -9.150 18.038 1.00 86.19 84 LEU A CA 1
ATOM 662 C C . LEU A 1 84 ? -2.961 -8.847 18.135 1.00 86.19 84 LEU A C 1
ATOM 664 O O . LEU A 1 84 ? -2.274 -8.739 17.120 1.00 86.19 84 LEU A O 1
ATOM 668 N N . VAL A 1 85 ? -2.453 -8.759 19.367 1.00 86.06 85 VAL A N 1
ATOM 669 C CA . VAL A 1 85 ? -1.039 -8.488 19.640 1.00 86.06 85 VAL A CA 1
ATOM 670 C C . VAL A 1 85 ? -0.161 -9.663 19.206 1.00 86.06 85 VAL A C 1
ATOM 672 O O . VAL A 1 85 ? 0.860 -9.436 18.560 1.00 86.06 85 VAL A O 1
ATOM 675 N N . SER A 1 86 ? -0.555 -10.909 19.501 1.00 85.94 86 SER A N 1
ATOM 676 C CA . SER A 1 86 ? 0.223 -12.099 19.123 1.00 85.94 86 SER A CA 1
ATOM 677 C C . SER A 1 86 ? 0.343 -12.276 17.610 1.00 85.94 86 SER A C 1
ATOM 679 O O . SER A 1 86 ? 1.368 -12.746 17.126 1.00 85.94 86 SER A O 1
ATOM 681 N N . GLU A 1 87 ? -0.682 -11.868 16.861 1.00 83.00 87 GLU A N 1
ATOM 682 C CA . GLU A 1 87 ? -0.710 -11.916 15.395 1.00 83.00 87 GLU A CA 1
ATOM 683 C C . GLU A 1 87 ? -0.020 -10.708 14.732 1.00 83.00 87 GLU A C 1
ATOM 685 O O . GLU A 1 87 ? 0.091 -10.652 13.505 1.00 83.00 87 GLU A O 1
ATOM 690 N N . GLY A 1 88 ? 0.459 -9.737 15.522 1.00 80.94 88 GLY A N 1
ATOM 691 C CA . GLY A 1 88 ? 1.109 -8.525 15.018 1.00 80.94 88 GLY A CA 1
ATOM 692 C C . GLY A 1 88 ? 0.157 -7.582 14.273 1.00 80.94 88 GLY A C 1
ATOM 693 O O . GLY A 1 88 ? 0.582 -6.887 13.349 1.00 80.94 88 GLY A O 1
ATOM 694 N N . ILE A 1 89 ? -1.128 -7.574 14.640 1.00 83.62 89 ILE A N 1
ATOM 695 C CA . ILE A 1 89 ? -2.159 -6.744 14.010 1.00 83.62 89 ILE A CA 1
ATOM 696 C C . ILE A 1 89 ? -2.185 -5.368 14.681 1.00 83.62 89 ILE A C 1
ATOM 698 O O . ILE A 1 89 ? -2.345 -5.252 15.896 1.00 83.62 89 ILE A O 1
ATOM 702 N N . TYR A 1 90 ? -2.074 -4.304 13.883 1.00 85.00 90 TYR A N 1
ATOM 703 C CA . TYR A 1 90 ? -2.116 -2.926 14.372 1.00 85.00 90 TYR A CA 1
ATOM 704 C C . TYR A 1 90 ? -3.457 -2.266 14.033 1.00 85.00 90 TYR A C 1
ATOM 706 O O . TYR A 1 90 ? -3.797 -2.126 12.864 1.00 85.00 90 TYR A O 1
ATOM 714 N N . LEU A 1 91 ? -4.181 -1.779 15.045 1.00 87.81 91 LEU A N 1
ATOM 715 C CA . LEU A 1 91 ? -5.490 -1.117 14.901 1.00 87.81 91 LEU A CA 1
ATOM 716 C C . LEU A 1 91 ? -5.358 0.376 14.581 1.00 87.81 91 LEU A C 1
ATOM 718 O O . LEU A 1 91 ? -6.018 1.226 15.178 1.00 87.81 91 LEU A O 1
ATOM 722 N N . ARG A 1 92 ? -4.422 0.723 13.705 1.00 87.00 92 ARG A N 1
ATOM 723 C CA . ARG A 1 92 ? -4.124 2.116 13.380 1.00 87.00 92 ARG A CA 1
ATOM 724 C C . ARG A 1 92 ? -3.819 2.264 11.912 1.00 87.00 92 ARG A C 1
ATOM 726 O O . ARG A 1 92 ? -3.360 1.329 11.262 1.00 87.00 92 ARG A O 1
ATOM 733 N N . GLN A 1 93 ? -3.987 3.483 11.432 1.00 86.38 93 GLN A N 1
ATOM 734 C CA . GLN A 1 93 ? -3.480 3.851 10.131 1.00 86.38 93 GLN A CA 1
ATOM 735 C C . GLN A 1 93 ? -1.940 3.750 10.101 1.00 86.38 93 GLN A C 1
ATOM 737 O O . GLN A 1 93 ? -1.280 4.147 11.071 1.00 86.38 93 GLN A O 1
ATOM 742 N N . PRO A 1 94 ? -1.342 3.268 8.996 1.00 87.94 94 PRO A N 1
ATOM 743 C CA . PRO A 1 94 ? 0.097 3.345 8.798 1.00 87.94 94 PRO A CA 1
ATOM 744 C C . PRO A 1 94 ? 0.637 4.771 8.858 1.00 87.94 94 PRO A C 1
ATOM 746 O O . PRO A 1 94 ? -0.019 5.722 8.435 1.00 87.94 94 PRO A O 1
ATOM 749 N N . SER A 1 95 ? 1.876 4.911 9.340 1.00 85.06 95 SER A N 1
ATOM 750 C CA . SER A 1 95 ? 2.568 6.202 9.332 1.00 85.06 95 SER A CA 1
ATOM 751 C C . SER A 1 95 ? 2.684 6.752 7.903 1.00 85.06 95 SER A C 1
ATOM 753 O O . SER A 1 95 ? 2.715 5.963 6.953 1.00 85.06 95 SER A O 1
ATOM 755 N N . PRO A 1 96 ? 2.822 8.078 7.714 1.00 79.62 96 PRO A N 1
ATOM 756 C CA . PRO A 1 96 ? 3.005 8.679 6.390 1.00 79.62 96 PRO A CA 1
ATOM 757 C C . PRO A 1 96 ? 4.145 8.063 5.574 1.00 79.62 96 PRO A C 1
ATOM 759 O O . PRO A 1 96 ? 4.075 8.010 4.352 1.00 79.62 96 PRO A O 1
ATOM 762 N N . GLU A 1 97 ? 5.173 7.555 6.245 1.00 76.69 97 GLU A N 1
ATOM 763 C CA . GLU A 1 97 ? 6.287 6.881 5.593 1.00 76.69 97 GLU A CA 1
ATOM 764 C C . GLU A 1 97 ? 5.886 5.486 5.086 1.00 76.69 97 GLU A C 1
ATOM 766 O O . GLU A 1 97 ? 6.400 5.008 4.076 1.00 76.69 97 GLU A O 1
ATOM 771 N N . THR A 1 98 ? 5.033 4.772 5.828 1.00 83.06 98 THR A N 1
ATOM 772 C CA . THR A 1 98 ? 4.699 3.350 5.592 1.00 83.06 98 THR A CA 1
ATOM 773 C C . THR A 1 98 ? 3.446 3.190 4.746 1.00 83.06 98 THR A C 1
ATOM 775 O O . THR A 1 98 ? 3.266 2.175 4.086 1.00 83.06 98 THR A O 1
ATOM 778 N N . VAL A 1 99 ? 2.595 4.214 4.713 1.00 86.44 99 VAL A N 1
ATOM 779 C CA . VAL A 1 99 ? 1.384 4.229 3.893 1.00 86.44 99 VAL A CA 1
ATOM 780 C C . VAL A 1 99 ? 1.693 4.236 2.389 1.00 86.44 99 VAL A C 1
ATOM 782 O O . VAL A 1 99 ? 0.789 3.992 1.602 1.00 86.44 99 VAL A O 1
ATOM 785 N N . GLY A 1 100 ? 2.936 4.513 1.973 1.00 86.31 100 GLY A N 1
ATOM 786 C CA . GLY A 1 100 ? 3.339 4.587 0.565 1.00 86.31 100 GLY A CA 1
ATOM 787 C C . GLY A 1 100 ? 3.053 3.305 -0.222 1.00 86.31 100 GLY A C 1
ATOM 788 O O . GLY A 1 100 ? 2.449 3.374 -1.287 1.00 86.31 100 GLY A O 1
ATOM 789 N N . ILE A 1 101 ? 3.411 2.135 0.313 1.00 90.44 101 ILE A N 1
ATOM 790 C CA . ILE A 1 101 ? 3.147 0.856 -0.362 1.00 90.44 101 ILE A CA 1
ATOM 791 C C . ILE A 1 101 ? 1.656 0.515 -0.416 1.00 90.44 101 ILE A C 1
ATOM 793 O O . ILE A 1 101 ? 1.151 0.124 -1.462 1.00 90.44 101 ILE A O 1
ATOM 797 N N . TYR A 1 102 ? 0.925 0.716 0.681 1.00 90.38 102 TYR A N 1
ATOM 798 C CA . TYR A 1 102 ? -0.512 0.438 0.721 1.00 90.38 102 TYR A CA 1
ATOM 799 C C . TYR A 1 102 ? -1.281 1.380 -0.201 1.00 90.38 102 TYR A C 1
ATOM 801 O O . TYR A 1 102 ? -2.228 0.974 -0.863 1.00 90.38 102 TYR A O 1
ATOM 809 N N . ARG A 1 103 ? -0.811 2.624 -0.308 1.00 88.19 103 ARG A N 1
ATOM 810 C CA . ARG A 1 103 ? -1.283 3.580 -1.300 1.00 88.19 103 ARG A CA 1
ATOM 811 C C . ARG A 1 103 ? -1.034 3.092 -2.715 1.00 88.19 103 ARG A C 1
ATOM 813 O O . ARG A 1 103 ? -1.973 3.120 -3.493 1.00 88.19 103 ARG A O 1
ATOM 820 N N . LEU A 1 104 ? 0.180 2.645 -3.043 1.00 90.75 104 LEU A N 1
ATOM 821 C CA . LEU A 1 104 ? 0.470 2.100 -4.370 1.00 90.75 104 LEU A CA 1
ATOM 822 C C . LEU A 1 104 ? -0.488 0.949 -4.708 1.00 90.75 104 LEU A C 1
ATOM 824 O O . LEU A 1 104 ? -1.002 0.902 -5.818 1.00 90.75 104 LEU A O 1
ATOM 828 N N . MET A 1 105 ? -0.762 0.054 -3.754 1.00 91.56 105 MET A N 1
ATOM 829 C CA . MET A 1 105 ? -1.709 -1.050 -3.951 1.00 91.56 105 MET A CA 1
ATOM 830 C C . MET A 1 105 ? -3.108 -0.546 -4.327 1.00 91.56 105 MET A C 1
ATOM 832 O O . MET A 1 105 ? -3.655 -0.979 -5.342 1.00 91.56 105 MET A O 1
ATOM 836 N N . SER A 1 106 ? -3.652 0.414 -3.575 1.00 86.56 106 SER A N 1
ATOM 837 C CA . SER A 1 106 ? -4.948 1.028 -3.892 1.00 86.56 106 SER A CA 1
ATOM 838 C C . SER A 1 106 ? -4.914 1.826 -5.203 1.00 86.56 106 SER A C 1
ATOM 840 O O . SER A 1 106 ? -5.850 1.758 -5.989 1.00 86.56 106 SER A O 1
ATOM 842 N N . GLU A 1 107 ? -3.836 2.560 -5.486 1.00 87.19 107 GLU A N 1
ATOM 843 C CA . GLU A 1 107 ? -3.662 3.329 -6.725 1.00 87.19 107 GLU A CA 1
ATOM 844 C C . GLU A 1 107 ? -3.601 2.425 -7.967 1.00 87.19 107 GLU A C 1
ATOM 846 O O . GLU A 1 107 ? -4.183 2.763 -8.998 1.00 87.19 107 GLU A O 1
ATOM 851 N N . VAL A 1 108 ? -2.941 1.266 -7.871 1.00 90.44 108 VAL A N 1
ATOM 852 C CA . VAL A 1 108 ? -2.878 0.261 -8.942 1.00 90.44 108 VAL A CA 1
ATOM 853 C C . VAL A 1 108 ? -4.245 -0.364 -9.176 1.00 90.44 108 VAL A C 1
ATOM 855 O O . VAL A 1 108 ? -4.705 -0.399 -10.318 1.00 90.44 108 VAL A O 1
ATOM 858 N N . SER A 1 109 ? -4.914 -0.804 -8.108 1.00 86.69 109 SER A N 1
ATOM 859 C CA . SER A 1 109 ? -6.260 -1.374 -8.205 1.00 86.69 109 SER A CA 1
ATOM 860 C C . SER A 1 109 ? -7.238 -0.376 -8.830 1.00 86.69 109 SER A C 1
ATOM 862 O O . SER A 1 109 ? -7.951 -0.671 -9.790 1.00 86.69 109 SER A O 1
ATOM 864 N N . HIS A 1 110 ? -7.166 0.878 -8.392 1.00 82.12 110 HIS A N 1
ATOM 865 C CA . HIS A 1 110 ? -7.965 1.955 -8.943 1.00 82.12 110 HIS A CA 1
ATOM 866 C C . HIS A 1 110 ? -7.617 2.291 -10.403 1.00 82.12 110 HIS A C 1
ATOM 868 O O . HIS A 1 110 ? -8.510 2.549 -11.209 1.00 82.12 110 HIS A O 1
ATOM 874 N N . GLY A 1 111 ? -6.337 2.260 -10.778 1.00 83.44 111 GLY A N 1
ATOM 875 C CA . GLY A 1 111 ? -5.911 2.431 -12.166 1.00 83.44 111 GLY A CA 1
ATOM 876 C C . GLY A 1 111 ? -6.464 1.345 -13.096 1.00 83.44 111 GLY A C 1
ATOM 877 O O . GLY A 1 111 ? -6.759 1.632 -14.256 1.00 83.44 111 GLY A O 1
ATOM 878 N N . LEU A 1 112 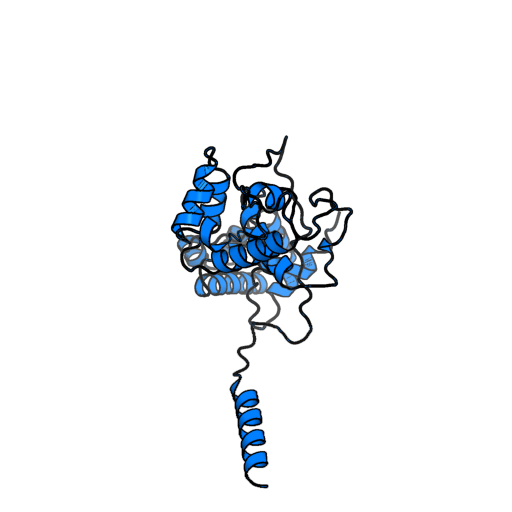? -6.642 0.122 -12.586 1.00 86.50 112 LEU A N 1
ATOM 879 C CA . LEU A 1 112 ? -7.172 -1.022 -13.333 1.00 86.50 112 LEU A CA 1
ATOM 880 C C . LEU A 1 112 ? -8.702 -1.124 -13.307 1.00 86.50 112 LEU A C 1
ATOM 882 O O . LEU A 1 112 ? -9.277 -1.689 -14.233 1.00 86.50 112 LEU A O 1
ATOM 886 N N . SER A 1 113 ? -9.376 -0.540 -12.312 1.00 79.00 113 SER A N 1
ATOM 887 C CA . SER A 1 113 ? -10.843 -0.592 -12.206 1.00 79.00 113 SER A CA 1
ATOM 888 C C . SER A 1 113 ? -11.573 0.198 -13.298 1.00 79.00 113 SER A C 1
ATOM 890 O O . SER A 1 113 ? -12.789 0.088 -13.440 1.00 79.00 113 SER A O 1
ATOM 892 N N . GLY A 1 114 ? -10.856 1.025 -14.068 1.00 70.81 114 GLY A N 1
ATOM 893 C CA . GLY A 1 114 ? -11.431 1.802 -15.167 1.00 70.81 114 GLY A CA 1
ATOM 894 C C . GLY A 1 114 ? -12.458 2.845 -14.715 1.00 70.81 114 GLY A C 1
ATOM 895 O O . GLY A 1 114 ? -13.187 3.374 -15.554 1.00 70.81 114 GLY A O 1
ATOM 896 N N . CYS A 1 115 ? -12.523 3.161 -13.414 1.00 66.19 115 CYS A N 1
ATOM 897 C CA . CYS A 1 115 ? -13.580 3.982 -12.833 1.00 66.19 115 CYS A CA 1
ATOM 898 C C . CYS A 1 115 ? -13.675 5.368 -13.520 1.00 66.19 115 CYS A C 1
ATOM 900 O O . CYS A 1 115 ? -12.769 6.215 -13.407 1.00 66.19 115 CYS A O 1
ATOM 902 N N . PRO A 1 116 ? -14.776 5.665 -14.238 1.00 57.44 116 PRO A N 1
ATOM 903 C CA . PRO A 1 116 ? -14.882 6.902 -14.999 1.00 57.44 116 PRO A CA 1
ATOM 904 C C . PRO A 1 116 ? -15.122 8.131 -14.106 1.00 57.44 116 PRO A C 1
ATOM 906 O O . PRO A 1 116 ? -14.707 9.227 -14.491 1.00 57.44 116 PRO A O 1
ATOM 909 N N . ILE A 1 117 ? -15.695 7.963 -12.906 1.00 59.28 117 ILE A N 1
ATOM 910 C CA . ILE A 1 117 ? -16.275 9.050 -12.082 1.00 59.28 117 ILE A CA 1
ATOM 911 C C . ILE A 1 117 ? -15.468 9.319 -10.792 1.00 59.28 117 ILE A C 1
ATOM 913 O O . ILE A 1 117 ? -15.911 10.002 -9.873 1.00 59.28 117 ILE A O 1
ATOM 917 N N . CYS A 1 118 ? -14.238 8.818 -10.698 1.00 66.12 118 CYS A N 1
ATOM 918 C CA . CYS A 1 118 ? -13.468 8.976 -9.474 1.00 66.12 118 CYS A CA 1
ATOM 919 C C . CYS A 1 118 ? -13.017 10.428 -9.183 1.00 66.12 118 CYS A C 1
ATOM 921 O O . CYS A 1 118 ? -12.462 11.116 -10.046 1.00 66.12 118 CYS A O 1
ATOM 923 N N . GLN A 1 119 ? -13.172 10.858 -7.922 1.00 63.53 119 GLN A N 1
ATOM 924 C CA . GLN A 1 119 ? -12.730 12.162 -7.413 1.00 63.53 119 GLN A CA 1
ATOM 925 C C . GLN A 1 119 ? -11.201 12.353 -7.441 1.00 63.53 119 GLN A C 1
ATOM 927 O O . GLN A 1 119 ? -10.752 13.501 -7.491 1.00 63.53 119 GLN A O 1
ATOM 932 N N . CYS A 1 120 ? -10.395 11.280 -7.505 1.00 65.19 120 CYS A N 1
ATOM 933 C CA . CYS A 1 120 ? -8.941 11.375 -7.728 1.00 65.19 120 CYS A CA 1
ATOM 934 C C . CYS A 1 120 ? -8.579 12.142 -9.001 1.00 65.19 120 CYS A C 1
ATOM 936 O O . CYS A 1 120 ? -7.524 12.763 -9.060 1.00 65.19 120 CYS A O 1
ATOM 938 N N . LYS A 1 121 ? -9.472 12.175 -10.004 1.00 62.62 121 LYS A N 1
ATOM 939 C CA . LYS A 1 121 ? -9.256 12.917 -11.258 1.00 62.62 121 LYS A CA 1
ATOM 940 C C . LYS A 1 121 ? -9.186 14.435 -11.071 1.00 62.62 121 LYS A C 1
ATOM 942 O O . LYS A 1 121 ? -9.008 15.162 -12.053 1.00 62.62 121 LYS A O 1
ATOM 947 N N . ASN A 1 122 ? -9.340 14.930 -9.843 1.00 63.59 122 ASN A N 1
ATOM 948 C CA . ASN A 1 122 ? -9.211 16.335 -9.516 1.00 63.59 122 ASN A CA 1
ATOM 949 C C . ASN A 1 122 ? -7.772 16.832 -9.748 1.00 63.59 122 ASN A C 1
ATOM 951 O O . ASN A 1 122 ? -6.901 16.739 -8.884 1.00 63.59 122 ASN A O 1
ATOM 955 N N . ALA A 1 123 ? -7.567 17.463 -10.906 1.00 59.53 123 ALA A N 1
ATOM 956 C CA . ALA A 1 123 ? -6.305 18.058 -11.350 1.00 59.53 123 ALA A CA 1
ATOM 957 C C . ALA A 1 123 ? -5.743 19.166 -10.427 1.00 59.53 123 ALA A C 1
ATOM 959 O O . ALA A 1 123 ? -4.684 19.722 -10.708 1.00 59.53 123 ALA A O 1
ATOM 960 N N . ARG A 1 124 ? -6.446 19.528 -9.342 1.00 68.19 124 ARG A N 1
ATOM 961 C CA . ARG A 1 124 ? -5.998 20.524 -8.355 1.00 68.19 124 ARG A CA 1
ATOM 962 C C . ARG A 1 124 ? -5.193 19.928 -7.200 1.00 68.19 124 ARG A C 1
ATOM 964 O O . ARG A 1 124 ? -4.688 20.688 -6.377 1.00 68.19 124 ARG A O 1
ATOM 971 N N . CYS A 1 125 ? -5.063 18.603 -7.102 1.00 75.69 125 CYS A N 1
ATOM 972 C CA . CYS A 1 125 ? -4.233 18.009 -6.059 1.00 75.69 125 CYS A CA 1
ATOM 973 C C . CYS A 1 125 ? -2.742 18.224 -6.356 1.00 75.69 125 CYS A C 1
ATOM 975 O O . CYS A 1 125 ? -2.207 17.696 -7.326 1.00 75.69 125 CYS A O 1
ATOM 977 N N . GLN A 1 126 ? -2.037 18.944 -5.479 1.00 77.00 126 GLN A N 1
ATOM 978 C CA . GLN A 1 126 ? -0.603 19.238 -5.635 1.00 77.00 126 GLN A CA 1
ATOM 979 C C . GLN A 1 126 ? 0.308 17.994 -5.636 1.00 77.00 126 GLN A C 1
ATOM 981 O O . GLN A 1 126 ? 1.479 18.074 -6.022 1.00 77.00 126 GLN A O 1
ATOM 986 N N . PHE A 1 127 ? -0.217 16.847 -5.195 1.00 79.50 127 PHE A N 1
ATOM 987 C CA . PHE A 1 127 ? 0.516 15.589 -5.067 1.00 79.50 127 PHE A CA 1
ATOM 988 C C . PHE A 1 127 ? 0.421 14.678 -6.294 1.00 79.50 127 PHE A C 1
ATOM 990 O O . PHE A 1 127 ? 1.176 13.711 -6.355 1.00 79.50 127 PHE A O 1
ATOM 997 N N . HIS A 1 128 ? -0.442 14.997 -7.256 1.00 79.69 128 HIS A N 1
ATOM 998 C CA . HIS A 1 128 ? -0.540 14.313 -8.547 1.00 79.69 128 HIS A CA 1
ATOM 999 C C . HIS A 1 128 ? 0.103 15.181 -9.629 1.00 79.69 128 HIS A C 1
ATOM 1001 O O . HIS A 1 128 ? 0.181 16.411 -9.483 1.00 79.69 128 HIS A O 1
ATOM 1007 N N . SER A 1 129 ? 0.648 14.566 -10.677 1.00 75.06 129 SER A N 1
ATOM 1008 C CA . SER A 1 129 ? 1.092 15.331 -11.840 1.00 75.06 129 SER A CA 1
ATOM 1009 C C . SER A 1 129 ? -0.121 15.764 -12.683 1.00 75.06 129 SER A C 1
ATOM 1011 O O . SER A 1 129 ? -1.256 15.355 -12.445 1.00 75.06 129 SER A O 1
ATOM 1013 N N . LYS A 1 130 ? 0.070 16.697 -13.623 1.00 70.19 130 LYS A N 1
ATOM 1014 C CA . LYS A 1 130 ? -1.039 17.132 -14.498 1.00 70.19 130 LYS A CA 1
ATOM 1015 C C . LYS A 1 130 ? -1.432 16.036 -15.488 1.00 70.19 130 LYS A C 1
ATOM 1017 O O . LYS A 1 130 ? -2.603 15.933 -15.862 1.00 70.19 130 LYS A O 1
ATOM 1022 N N . ASP A 1 131 ? -0.434 15.256 -15.880 1.00 67.06 131 ASP A N 1
ATOM 1023 C CA . ASP A 1 131 ? -0.519 14.216 -16.894 1.00 67.06 131 ASP A CA 1
ATOM 1024 C C . ASP A 1 131 ? -0.911 12.870 -16.274 1.00 67.06 131 ASP A C 1
ATOM 1026 O O . ASP A 1 131 ? -1.508 12.037 -16.951 1.00 67.06 131 ASP A O 1
ATOM 1030 N N . GLU A 1 132 ? -0.684 12.702 -14.965 1.00 73.81 132 GLU A N 1
ATOM 1031 C CA . GLU A 1 132 ? -1.049 11.515 -14.207 1.00 73.81 132 GLU A CA 1
ATOM 1032 C C . GLU A 1 132 ? -2.071 11.806 -13.103 1.00 73.81 132 GLU A C 1
ATOM 1034 O O . GLU A 1 132 ? -1.798 12.498 -12.124 1.00 73.81 132 GLU A O 1
ATOM 1039 N N . ARG A 1 133 ? -3.275 11.246 -13.251 1.00 70.50 133 ARG A N 1
ATOM 1040 C CA . ARG A 1 133 ? -4.419 11.540 -12.369 1.00 70.50 133 ARG A CA 1
ATOM 1041 C C . ARG A 1 133 ? -4.750 10.441 -11.362 1.00 70.50 133 ARG A C 1
ATOM 1043 O O . ARG A 1 133 ? -5.594 10.659 -10.498 1.00 70.50 133 ARG A O 1
ATOM 1050 N N . PHE A 1 134 ? -4.146 9.266 -11.491 1.00 75.88 134 PHE A N 1
ATOM 1051 C CA . PHE A 1 134 ? -4.440 8.098 -10.660 1.00 75.88 134 PHE A CA 1
ATOM 1052 C C . PHE A 1 134 ? -3.311 7.809 -9.678 1.00 75.88 134 PHE A C 1
ATOM 1054 O O . PHE A 1 134 ? -3.578 7.504 -8.521 1.00 75.88 134 PHE A O 1
ATOM 1061 N N . LEU A 1 135 ? -2.063 7.959 -10.118 1.00 82.75 135 LEU A N 1
ATOM 1062 C CA . LEU A 1 135 ? -0.884 7.775 -9.283 1.00 82.75 135 LEU A CA 1
ATOM 1063 C C . LEU A 1 135 ? -0.447 9.102 -8.683 1.00 82.75 135 LEU A C 1
ATOM 1065 O O . LEU A 1 135 ? -0.545 10.161 -9.304 1.00 82.75 135 LEU A O 1
ATOM 1069 N N . ARG A 1 136 ? 0.060 9.046 -7.460 1.00 84.81 136 ARG A N 1
ATOM 1070 C CA . ARG A 1 136 ? 0.780 10.166 -6.870 1.00 84.81 136 ARG A CA 1
ATOM 1071 C C . ARG A 1 136 ? 2.150 10.318 -7.531 1.00 84.81 136 ARG A C 1
ATOM 1073 O O . ARG A 1 136 ? 2.786 9.320 -7.839 1.00 84.81 136 ARG A O 1
ATOM 1080 N N . LYS A 1 137 ? 2.696 11.538 -7.540 1.00 85.12 137 LYS A N 1
ATOM 1081 C CA . LYS A 1 137 ? 4.095 11.824 -7.919 1.00 85.12 137 LYS A CA 1
ATOM 1082 C C . LYS A 1 137 ? 5.115 10.877 -7.278 1.00 85.12 137 LYS A C 1
ATOM 1084 O O . LYS A 1 137 ? 6.054 10.464 -7.942 1.00 85.12 137 LYS A O 1
ATOM 1089 N N . GLU A 1 138 ? 4.934 10.554 -5.993 1.00 85.88 138 GLU A N 1
ATOM 1090 C CA . GLU A 1 138 ? 5.776 9.581 -5.278 1.00 85.88 138 GLU A CA 1
ATOM 1091 C C . GLU A 1 138 ? 5.747 8.219 -5.964 1.00 85.88 138 GLU A C 1
ATOM 1093 O O . GLU A 1 138 ? 6.792 7.696 -6.333 1.00 85.88 138 GLU A O 1
ATOM 1098 N N . SER A 1 139 ? 4.546 7.690 -6.195 1.00 87.50 139 SER A N 1
ATOM 1099 C CA . SER A 1 139 ? 4.361 6.410 -6.860 1.00 87.50 139 SER A CA 1
ATOM 1100 C C . SER A 1 139 ? 4.857 6.437 -8.305 1.00 87.50 139 SER A C 1
ATOM 1102 O O . SER A 1 139 ? 5.446 5.466 -8.773 1.00 87.50 139 SER A O 1
ATOM 1104 N N . GLU A 1 140 ? 4.663 7.570 -8.989 1.00 88.06 140 GLU A N 1
ATOM 1105 C CA . GLU A 1 140 ? 5.163 7.803 -10.341 1.00 88.06 140 GLU A CA 1
ATOM 1106 C C . GLU A 1 140 ? 6.679 7.609 -10.413 1.00 88.06 140 GLU A C 1
ATOM 1108 O O . GLU A 1 140 ? 7.175 6.816 -11.213 1.00 88.06 140 GLU A O 1
ATOM 1113 N N . ALA A 1 141 ? 7.411 8.317 -9.553 1.00 86.75 141 ALA A N 1
ATOM 1114 C CA . ALA A 1 141 ? 8.865 8.292 -9.552 1.00 86.75 141 ALA A CA 1
ATOM 1115 C C . ALA A 1 141 ? 9.433 6.973 -9.017 1.00 86.75 141 ALA A C 1
ATOM 1117 O O . ALA A 1 141 ? 10.330 6.402 -9.631 1.00 86.75 141 ALA A O 1
ATOM 1118 N N . ASP A 1 142 ? 8.914 6.495 -7.887 1.00 88.44 142 ASP A N 1
ATOM 1119 C CA . ASP A 1 142 ? 9.568 5.442 -7.110 1.00 88.44 142 ASP A CA 1
ATOM 1120 C C . ASP A 1 142 ? 9.294 4.031 -7.664 1.00 88.44 142 ASP A C 1
ATOM 1122 O O . ASP A 1 142 ? 10.070 3.110 -7.408 1.00 88.44 142 ASP A O 1
ATOM 1126 N N . TYR A 1 143 ? 8.216 3.858 -8.438 1.00 91.25 143 TYR A N 1
ATOM 1127 C CA . TYR A 1 143 ? 7.786 2.564 -8.987 1.00 91.25 143 TYR A CA 1
ATOM 1128 C C . TYR A 1 143 ? 7.785 2.528 -10.523 1.00 91.25 143 TYR A C 1
ATOM 1130 O O . TYR A 1 143 ? 7.126 1.698 -11.142 1.00 91.25 143 TYR A O 1
ATOM 1138 N N . GLY A 1 144 ? 8.548 3.422 -11.158 1.00 90.56 144 GLY A N 1
ATOM 1139 C CA . GLY A 1 144 ? 8.870 3.332 -12.585 1.00 90.56 144 GLY A CA 1
ATOM 1140 C C . GLY A 1 144 ? 7.775 3.785 -13.550 1.00 90.56 144 GLY A C 1
ATOM 1141 O O . GLY A 1 144 ? 7.911 3.550 -14.747 1.00 90.56 144 GLY A O 1
ATOM 1142 N N . PHE A 1 145 ? 6.730 4.457 -13.066 1.00 90.75 145 PHE A N 1
ATOM 1143 C CA . PHE A 1 145 ? 5.667 5.031 -13.900 1.00 90.75 145 PHE A CA 1
ATOM 1144 C C . PHE A 1 145 ? 6.011 6.426 -14.449 1.00 90.75 145 PHE A C 1
ATOM 1146 O O . PHE A 1 145 ? 5.225 7.016 -15.188 1.00 90.75 145 PHE A O 1
ATOM 1153 N N . LEU A 1 146 ? 7.163 6.990 -14.087 1.00 87.06 146 LEU A N 1
ATOM 1154 C CA . LEU A 1 146 ? 7.588 8.295 -14.573 1.00 87.06 146 LEU A CA 1
ATOM 1155 C C . LEU A 1 146 ? 7.981 8.227 -16.056 1.00 87.06 146 LEU A C 1
ATOM 1157 O O . LEU A 1 146 ? 8.850 7.447 -16.446 1.00 87.06 146 LEU A O 1
ATOM 1161 N N . SER A 1 147 ? 7.391 9.115 -16.861 1.00 84.69 147 SER A N 1
ATOM 1162 C CA . SER A 1 147 ? 7.686 9.266 -18.294 1.00 84.69 147 SER A CA 1
ATOM 1163 C C . SER A 1 147 ? 7.493 7.982 -19.110 1.00 84.69 147 SER A C 1
ATOM 1165 O O . SER A 1 147 ? 8.276 7.710 -20.021 1.00 84.69 147 SER A O 1
ATOM 1167 N N . VAL A 1 148 ? 6.466 7.200 -18.772 1.00 87.69 148 VAL A N 1
ATOM 1168 C CA . VAL A 1 148 ? 6.060 6.007 -19.525 1.00 87.69 148 VAL A CA 1
ATOM 1169 C C . VAL A 1 148 ? 4.923 6.325 -20.494 1.00 87.69 148 VAL A C 1
ATOM 1171 O O . VAL A 1 148 ? 4.089 7.196 -20.233 1.00 87.69 148 VAL A O 1
ATOM 1174 N N . ASN A 1 149 ? 4.859 5.607 -21.612 1.00 88.38 149 ASN A N 1
ATOM 1175 C CA . ASN A 1 149 ? 3.732 5.690 -22.538 1.00 88.38 149 ASN A CA 1
ATOM 1176 C C . ASN A 1 149 ? 2.500 4.914 -22.016 1.00 88.38 149 ASN A C 1
ATOM 1178 O O . ASN A 1 149 ? 2.554 4.214 -21.005 1.00 88.38 149 ASN A O 1
ATOM 1182 N N . THR A 1 150 ? 1.357 5.029 -22.701 1.00 87.94 150 THR A N 1
ATOM 1183 C CA . THR A 1 150 ? 0.099 4.383 -22.276 1.00 87.94 150 THR A CA 1
ATOM 1184 C C . THR A 1 150 ? 0.204 2.857 -22.175 1.00 87.94 150 THR A C 1
ATOM 1186 O O . THR A 1 150 ? -0.377 2.271 -21.261 1.00 87.94 150 THR A O 1
ATOM 1189 N N . TRP A 1 151 ? 0.947 2.211 -23.078 1.00 91.19 151 TRP A N 1
ATOM 1190 C CA . TRP A 1 151 ? 1.142 0.761 -23.056 1.00 91.19 151 TRP A CA 1
ATOM 1191 C C . TRP A 1 151 ? 2.029 0.339 -21.879 1.00 91.19 151 TRP A C 1
ATOM 1193 O O . TRP A 1 151 ? 1.645 -0.532 -21.101 1.00 91.19 151 TRP A O 1
ATOM 1203 N N . GLU A 1 152 ? 3.171 1.006 -21.701 1.00 91.88 152 GLU A N 1
ATOM 1204 C CA . GLU A 1 152 ? 4.106 0.776 -20.592 1.00 91.88 152 GLU A CA 1
ATOM 1205 C C . GLU A 1 152 ? 3.410 0.962 -19.240 1.00 91.88 152 GLU A C 1
ATOM 1207 O O . GLU A 1 152 ? 3.559 0.147 -18.328 1.00 91.88 152 GLU A O 1
ATOM 1212 N N . ARG A 1 153 ? 2.573 2.000 -19.137 1.00 90.81 153 ARG A N 1
ATOM 1213 C CA . ARG A 1 153 ? 1.736 2.265 -17.971 1.00 90.81 153 ARG A CA 1
ATOM 1214 C C . ARG A 1 153 ? 0.790 1.110 -17.666 1.00 90.81 153 ARG A C 1
ATOM 1216 O O . ARG A 1 153 ? 0.758 0.635 -16.534 1.00 90.81 153 ARG A O 1
ATOM 1223 N N . TRP A 1 154 ? 0.007 0.673 -18.652 1.00 91.06 154 TRP A N 1
ATOM 1224 C CA . TRP A 1 154 ? -0.916 -0.450 -18.477 1.00 91.06 154 TRP A CA 1
ATOM 1225 C C . TRP A 1 154 ? -0.167 -1.729 -18.084 1.00 91.06 154 TRP A C 1
ATOM 1227 O O . TRP A 1 154 ? -0.616 -2.464 -17.198 1.00 91.06 154 TRP A O 1
ATOM 1237 N N . ARG A 1 155 ? 1.010 -1.966 -18.678 1.00 93.88 155 ARG A N 1
ATOM 1238 C CA . ARG A 1 155 ? 1.842 -3.125 -18.355 1.00 93.88 155 ARG A CA 1
ATOM 1239 C C . ARG A 1 155 ? 2.370 -3.070 -16.923 1.00 93.88 155 ARG A C 1
ATOM 1241 O O . ARG A 1 155 ? 2.320 -4.093 -16.246 1.00 93.88 155 ARG A O 1
ATOM 1248 N N . LEU A 1 156 ? 2.816 -1.905 -16.449 1.00 94.38 156 LEU A N 1
ATOM 1249 C CA . LEU A 1 156 ? 3.231 -1.702 -15.057 1.00 94.38 156 LEU A CA 1
ATOM 1250 C C . LEU A 1 156 ? 2.074 -1.886 -14.073 1.00 94.38 156 LEU A C 1
ATOM 1252 O O . LEU A 1 156 ? 2.250 -2.572 -13.072 1.00 94.38 156 LEU A O 1
ATOM 1256 N N . LEU A 1 157 ? 0.894 -1.318 -14.351 1.00 94.19 157 LEU A N 1
ATOM 1257 C CA . LEU A 1 157 ? -0.293 -1.511 -13.507 1.00 94.19 157 LEU A CA 1
ATOM 1258 C C . LEU A 1 157 ? -0.632 -3.002 -13.378 1.00 94.19 157 LEU A C 1
ATOM 1260 O O . LEU A 1 157 ? -0.792 -3.504 -12.268 1.00 94.19 157 LEU A O 1
ATOM 1264 N N . SER A 1 158 ? -0.670 -3.713 -14.507 1.00 94.88 158 SER A N 1
ATOM 1265 C CA . SER A 1 158 ? -0.945 -5.155 -14.537 1.00 94.88 158 SER A CA 1
ATOM 1266 C C . SER A 1 158 ? 0.123 -5.942 -13.772 1.00 94.88 158 SER A C 1
ATOM 1268 O O . SER A 1 158 ? -0.200 -6.759 -12.919 1.00 94.88 158 SER A O 1
ATOM 1270 N N . PHE A 1 159 ? 1.402 -5.630 -14.004 1.00 96.12 159 PHE A N 1
ATOM 1271 C CA . PHE A 1 159 ? 2.520 -6.256 -13.300 1.00 96.12 159 PHE A CA 1
ATOM 1272 C C . PHE A 1 159 ? 2.440 -6.069 -11.783 1.00 96.12 159 PHE A C 1
ATOM 1274 O O . PHE A 1 159 ? 2.627 -7.028 -11.040 1.00 96.12 159 PHE A O 1
ATOM 1281 N N . TYR A 1 160 ? 2.161 -4.853 -11.307 1.00 96.56 160 TYR A N 1
ATOM 1282 C CA . TYR A 1 160 ? 2.034 -4.602 -9.875 1.00 96.56 160 TYR A CA 1
ATOM 1283 C C . TYR A 1 160 ? 0.807 -5.294 -9.278 1.00 96.56 160 TYR A C 1
ATOM 1285 O O . TYR A 1 160 ? 0.901 -5.814 -8.172 1.00 96.56 160 TYR A O 1
ATOM 1293 N N . SER A 1 161 ? -0.308 -5.376 -10.008 1.00 95.19 161 SER A N 1
ATOM 1294 C CA . SER A 1 161 ? -1.481 -6.148 -9.577 1.00 95.19 161 SER A CA 1
ATOM 1295 C C . SER A 1 161 ? -1.151 -7.635 -9.383 1.00 95.19 161 SER A C 1
ATOM 1297 O O . SER A 1 161 ? -1.459 -8.202 -8.328 1.00 95.19 161 SER A O 1
ATOM 1299 N N . ASP A 1 162 ? -0.427 -8.236 -10.331 1.00 95.31 162 ASP A N 1
ATOM 1300 C CA . ASP A 1 162 ? 0.060 -9.616 -10.225 1.00 95.31 162 ASP A CA 1
ATOM 1301 C C . ASP A 1 162 ? 1.059 -9.773 -9.065 1.00 95.31 162 ASP A C 1
ATOM 1303 O O . ASP A 1 162 ? 0.982 -10.725 -8.284 1.00 95.31 162 ASP A O 1
ATOM 1307 N N . LEU A 1 163 ? 1.979 -8.813 -8.909 1.00 95.94 163 LEU A N 1
ATOM 1308 C CA . LEU A 1 163 ? 2.971 -8.800 -7.833 1.00 95.94 163 LEU A CA 1
ATOM 1309 C C . LEU A 1 163 ? 2.306 -8.764 -6.453 1.00 95.94 163 LEU A C 1
ATOM 1311 O O . LEU A 1 163 ? 2.725 -9.500 -5.563 1.00 95.94 163 LEU A O 1
ATOM 1315 N N . PHE A 1 164 ? 1.271 -7.940 -6.269 1.00 94.56 164 PHE A N 1
ATOM 1316 C CA . PHE A 1 164 ? 0.541 -7.828 -5.000 1.00 94.56 164 PHE A CA 1
ATOM 1317 C C . PHE A 1 164 ? -0.289 -9.069 -4.682 1.00 94.56 164 PHE A C 1
ATOM 1319 O O . PHE A 1 164 ? -0.527 -9.361 -3.512 1.00 94.56 164 PHE A O 1
ATOM 1326 N N . SER A 1 165 ? -0.681 -9.815 -5.713 1.00 91.44 165 SER A N 1
ATOM 1327 C CA . SER A 1 165 ? -1.394 -11.087 -5.584 1.00 91.44 165 SER A CA 1
ATOM 1328 C C . SER A 1 165 ? -0.459 -12.269 -5.294 1.00 91.44 165 SER A C 1
ATOM 1330 O O . SER A 1 165 ? -0.923 -13.369 -4.987 1.00 91.44 165 SER A O 1
ATOM 1332 N N . ASN A 1 166 ? 0.864 -12.077 -5.366 1.00 93.19 166 ASN A N 1
ATOM 1333 C CA . ASN A 1 166 ? 1.835 -13.126 -5.077 1.00 93.19 166 ASN A CA 1
ATOM 1334 C C . ASN A 1 166 ? 1.766 -13.535 -3.587 1.00 93.19 166 ASN A C 1
ATOM 1336 O O . ASN A 1 166 ? 1.950 -12.684 -2.719 1.00 93.19 166 ASN A O 1
ATOM 1340 N N . PRO A 1 167 ? 1.606 -14.830 -3.243 1.00 90.75 167 PRO A N 1
ATOM 1341 C CA . PRO A 1 167 ? 1.487 -15.273 -1.847 1.00 90.75 167 PRO A CA 1
ATOM 1342 C C . PRO A 1 167 ? 2.691 -14.951 -0.949 1.00 90.75 167 PRO A C 1
ATOM 1344 O O . PRO A 1 167 ? 2.574 -14.961 0.275 1.00 90.75 167 PRO A O 1
ATOM 1347 N N . LYS A 1 168 ? 3.869 -14.713 -1.539 1.00 93.81 168 LYS A N 1
ATOM 1348 C CA . LYS A 1 168 ? 5.093 -14.335 -0.816 1.00 93.81 168 LYS A CA 1
ATOM 1349 C C . LYS A 1 168 ? 5.263 -12.821 -0.696 1.00 93.81 168 LYS A C 1
ATOM 1351 O O . LYS A 1 168 ? 6.196 -12.374 -0.025 1.00 93.81 168 LYS A O 1
ATOM 1356 N N . PHE A 1 169 ? 4.401 -12.039 -1.344 1.00 94.44 169 PHE A N 1
ATOM 1357 C CA . PHE A 1 169 ? 4.451 -10.590 -1.289 1.00 94.44 169 PHE A CA 1
ATOM 1358 C C . PHE A 1 169 ? 4.215 -10.093 0.137 1.00 94.44 169 PHE A C 1
ATOM 1360 O O . PHE A 1 169 ? 3.264 -10.473 0.817 1.00 94.44 169 PHE A O 1
ATOM 1367 N N . ASN A 1 170 ? 5.100 -9.212 0.592 1.00 92.50 170 ASN A N 1
ATOM 1368 C CA . ASN A 1 170 ? 4.985 -8.520 1.860 1.00 92.50 170 ASN A CA 1
ATOM 1369 C C . ASN A 1 170 ? 5.098 -6.998 1.628 1.00 92.50 170 ASN A C 1
ATOM 1371 O O . ASN A 1 170 ? 6.190 -6.510 1.316 1.00 92.50 170 ASN A O 1
ATOM 1375 N N . PRO A 1 171 ? 4.007 -6.231 1.820 1.00 92.06 171 PRO A N 1
ATOM 1376 C CA . PRO A 1 171 ? 4.016 -4.785 1.612 1.00 92.06 171 PRO A CA 1
ATOM 1377 C C . PRO A 1 171 ? 5.099 -4.068 2.429 1.00 92.06 171 PRO A C 1
ATOM 1379 O O . PRO A 1 171 ? 5.798 -3.196 1.917 1.00 92.06 171 PRO A O 1
ATOM 1382 N N . GLN A 1 172 ? 5.291 -4.464 3.690 1.00 90.50 172 GLN A N 1
ATOM 1383 C CA . GLN A 1 172 ? 6.268 -3.837 4.583 1.00 90.50 172 GLN A CA 1
ATOM 1384 C C . GLN A 1 172 ? 7.699 -4.062 4.092 1.00 90.50 172 GLN A C 1
ATOM 1386 O O . GLN A 1 172 ? 8.463 -3.106 4.020 1.00 90.50 172 GLN A O 1
ATOM 1391 N N . LYS A 1 173 ? 8.036 -5.280 3.650 1.00 93.44 173 LYS A N 1
ATOM 1392 C CA . LYS A 1 173 ? 9.363 -5.570 3.083 1.00 93.44 173 LYS A CA 1
ATOM 1393 C C . LYS A 1 173 ? 9.630 -4.790 1.799 1.00 93.44 173 LYS A C 1
ATOM 1395 O O . LYS A 1 173 ? 10.736 -4.298 1.608 1.00 93.44 173 LYS A O 1
ATOM 1400 N N . MET A 1 174 ? 8.625 -4.629 0.935 1.00 93.94 174 MET A N 1
ATOM 1401 C CA . MET A 1 174 ? 8.775 -3.791 -0.259 1.00 93.94 174 MET A CA 1
ATOM 1402 C C . MET A 1 174 ? 8.997 -2.321 0.115 1.00 93.94 174 MET A C 1
ATOM 1404 O O . MET A 1 174 ? 9.836 -1.641 -0.472 1.00 93.94 174 MET A O 1
ATOM 1408 N N . GLN A 1 175 ? 8.265 -1.833 1.118 1.00 91.19 175 GLN A N 1
ATOM 1409 C CA . GLN A 1 175 ? 8.403 -0.472 1.624 1.00 91.19 175 GLN A CA 1
ATOM 1410 C C . GLN A 1 175 ? 9.774 -0.225 2.264 1.00 91.19 175 GLN A C 1
ATOM 1412 O O . GLN A 1 175 ? 10.330 0.858 2.078 1.00 91.19 175 GLN A O 1
ATOM 1417 N N . GLU A 1 176 ? 10.312 -1.201 2.997 1.00 91.31 176 GLU A N 1
ATOM 1418 C CA . GLU A 1 176 ? 11.675 -1.198 3.539 1.00 91.31 176 GLU A CA 1
ATOM 1419 C C . GLU A 1 176 ? 12.704 -1.169 2.405 1.00 91.31 176 GLU A C 1
ATOM 1421 O O . GLU A 1 176 ? 13.538 -0.266 2.363 1.00 91.31 176 GLU A O 1
ATOM 1426 N N . ALA A 1 177 ? 12.572 -2.067 1.425 1.00 92.56 177 ALA A N 1
ATOM 1427 C CA . ALA A 1 177 ? 13.449 -2.135 0.259 1.00 92.56 177 ALA A CA 1
ATOM 1428 C C . ALA A 1 177 ? 13.454 -0.830 -0.557 1.00 92.56 177 ALA A C 1
ATOM 1430 O O . ALA A 1 177 ? 14.496 -0.390 -1.038 1.00 92.56 177 ALA A O 1
ATOM 1431 N N . LYS A 1 178 ? 12.301 -0.158 -0.664 1.00 90.69 178 LYS A N 1
ATOM 1432 C CA . LYS A 1 178 ? 12.183 1.163 -1.298 1.00 90.69 178 LYS A CA 1
ATOM 1433 C C . LYS A 1 178 ? 12.938 2.260 -0.540 1.00 90.69 178 LYS A C 1
ATOM 1435 O O . LYS A 1 178 ? 13.373 3.238 -1.148 1.00 90.69 178 LYS A O 1
ATOM 1440 N N . ARG A 1 179 ? 13.035 2.161 0.788 1.00 87.25 179 ARG A N 1
ATOM 1441 C CA . ARG A 1 179 ? 13.710 3.162 1.633 1.00 87.25 179 ARG A CA 1
ATOM 1442 C C . ARG A 1 179 ? 15.203 2.910 1.777 1.00 87.25 179 ARG A C 1
ATOM 1444 O O . ARG A 1 179 ? 15.929 3.861 2.056 1.00 87.25 179 ARG A O 1
ATOM 1451 N N . ASP A 1 180 ? 15.640 1.671 1.593 1.00 89.88 180 ASP A N 1
ATOM 1452 C CA . ASP A 1 180 ? 17.038 1.275 1.715 1.00 89.88 180 ASP A CA 1
ATOM 1453 C C . ASP A 1 180 ? 17.942 2.148 0.834 1.00 89.88 180 ASP A C 1
ATOM 1455 O O . ASP A 1 180 ? 17.617 2.294 -0.337 1.00 89.88 180 ASP A O 1
ATOM 1459 N N . PRO A 1 181 ? 19.037 2.751 1.328 1.00 87.19 181 PRO A N 1
ATOM 1460 C CA . PRO A 1 181 ? 19.858 3.679 0.550 1.00 87.19 181 PRO A CA 1
ATOM 1461 C C . PRO A 1 181 ? 20.339 3.148 -0.805 1.00 87.19 181 PRO A C 1
ATOM 1463 O O . PRO A 1 181 ? 20.562 3.965 -1.700 1.00 87.19 181 PRO A O 1
ATOM 1466 N N . ASP A 1 182 ? 20.477 1.828 -0.963 1.00 90.06 182 ASP A N 1
ATOM 1467 C CA . ASP A 1 182 ? 20.800 1.190 -2.232 1.00 90.06 182 ASP A CA 1
ATOM 1468 C C . ASP A 1 182 ? 19.544 1.073 -3.126 1.00 90.06 182 ASP A C 1
ATOM 1470 O O . ASP A 1 182 ? 18.577 0.379 -2.784 1.00 90.06 182 ASP A O 1
ATOM 1474 N N . PRO A 1 183 ? 19.523 1.731 -4.303 1.00 82.94 183 PRO A N 1
ATOM 1475 C CA . PRO A 1 183 ? 18.452 1.589 -5.286 1.00 82.94 183 PRO A CA 1
ATOM 1476 C C . PRO A 1 183 ? 18.176 0.140 -5.704 1.00 82.94 183 PRO A C 1
ATOM 1478 O O . PRO A 1 183 ? 17.025 -0.181 -6.007 1.00 82.94 183 PRO A O 1
ATOM 1481 N N . GLN A 1 184 ? 19.190 -0.733 -5.682 1.00 90.31 184 GLN A N 1
ATOM 1482 C CA . GLN A 1 184 ? 19.067 -2.125 -6.119 1.00 90.31 184 GLN A CA 1
ATOM 1483 C C . GLN A 1 184 ? 18.260 -2.990 -5.147 1.00 90.31 184 GLN A C 1
ATOM 1485 O O . GLN A 1 184 ? 17.735 -4.027 -5.554 1.00 90.31 184 GLN A O 1
ATOM 1490 N N . THR A 1 185 ? 18.100 -2.573 -3.889 1.00 93.81 185 THR A N 1
ATOM 1491 C CA . THR A 1 185 ? 17.371 -3.346 -2.873 1.00 93.81 185 THR A CA 1
ATOM 1492 C C . THR A 1 185 ? 15.907 -3.560 -3.267 1.00 93.81 185 THR A C 1
ATOM 1494 O O . THR A 1 185 ? 15.374 -4.659 -3.103 1.00 93.81 185 THR A O 1
ATOM 1497 N N . LEU A 1 186 ? 15.260 -2.549 -3.861 1.00 93.44 186 LEU A N 1
ATOM 1498 C CA . LEU A 1 186 ? 13.888 -2.672 -4.367 1.00 93.44 186 LEU A CA 1
ATOM 1499 C C . LEU A 1 186 ? 13.801 -3.667 -5.528 1.00 93.44 186 LEU A C 1
ATOM 1501 O O . LEU A 1 186 ? 12.927 -4.532 -5.529 1.00 93.44 186 LEU A O 1
ATOM 1505 N N . GLU A 1 187 ? 14.712 -3.567 -6.496 1.00 93.62 187 GLU A N 1
ATOM 1506 C CA . GLU A 1 187 ? 14.747 -4.494 -7.630 1.00 93.62 187 GLU A CA 1
ATOM 1507 C C . GLU A 1 187 ? 15.017 -5.924 -7.176 1.00 93.62 187 GLU A C 1
ATOM 1509 O O . GLU A 1 187 ? 14.329 -6.839 -7.611 1.00 93.62 187 GLU A O 1
ATOM 1514 N N . THR A 1 188 ? 15.946 -6.109 -6.240 1.00 95.31 188 THR A N 1
ATOM 1515 C CA . THR A 1 188 ? 16.275 -7.414 -5.653 1.00 95.31 188 THR A CA 1
ATOM 1516 C C . THR A 1 188 ? 15.067 -8.025 -4.949 1.00 95.31 188 THR A C 1
ATOM 1518 O O . THR A 1 188 ? 14.792 -9.217 -5.096 1.00 95.31 188 THR A O 1
ATOM 1521 N N . TYR A 1 189 ? 14.306 -7.213 -4.210 1.00 96.38 189 TYR A N 1
ATOM 1522 C CA . TYR A 1 189 ? 13.070 -7.671 -3.588 1.00 96.38 189 TYR A CA 1
ATOM 1523 C C . TYR A 1 189 ? 12.042 -8.122 -4.637 1.00 96.38 189 TYR A C 1
ATOM 1525 O O . TYR A 1 189 ? 11.478 -9.209 -4.504 1.00 96.38 189 TYR A O 1
ATOM 1533 N N . ILE A 1 190 ? 11.830 -7.339 -5.698 1.00 95.69 190 ILE A N 1
ATOM 1534 C CA . ILE A 1 190 ? 10.900 -7.692 -6.782 1.00 95.69 190 ILE A CA 1
ATOM 1535 C C . ILE A 1 190 ? 11.365 -8.963 -7.512 1.00 95.69 190 ILE A C 1
ATOM 1537 O O . ILE A 1 190 ? 10.564 -9.875 -7.711 1.00 95.69 190 ILE A O 1
ATOM 1541 N N . GLU A 1 191 ? 12.652 -9.067 -7.840 1.00 95.94 191 GLU A N 1
ATOM 1542 C CA . GLU A 1 191 ? 13.269 -10.230 -8.493 1.00 95.94 191 GLU A CA 1
ATOM 1543 C C . GLU A 1 191 ? 13.097 -11.509 -7.653 1.00 95.94 191 GLU A C 1
ATOM 1545 O O . GLU A 1 191 ? 12.852 -12.586 -8.193 1.00 95.94 191 GLU A O 1
ATOM 1550 N N . SER A 1 192 ? 13.133 -11.396 -6.318 1.00 96.81 192 SER A N 1
ATOM 1551 C CA . SER A 1 192 ? 12.886 -12.529 -5.412 1.00 96.81 192 SER A CA 1
ATOM 1552 C C . SER A 1 192 ? 11.448 -13.072 -5.469 1.00 96.81 192 SER A C 1
ATOM 1554 O O . SER A 1 192 ? 11.204 -14.223 -5.097 1.00 96.81 192 SER A O 1
ATOM 1556 N N . LEU A 1 193 ? 10.496 -12.253 -5.928 1.00 96.69 193 LEU A N 1
ATOM 1557 C CA . LEU A 1 193 ? 9.088 -12.617 -6.091 1.00 96.69 193 LEU A CA 1
ATOM 1558 C C . LEU A 1 193 ? 8.768 -13.039 -7.527 1.00 96.69 193 LEU A C 1
ATOM 1560 O O . LEU A 1 193 ? 7.965 -13.952 -7.728 1.00 96.69 193 LEU A O 1
ATOM 1564 N N . VAL A 1 194 ? 9.389 -12.380 -8.506 1.00 95.44 194 VAL A N 1
ATOM 1565 C CA . VAL A 1 194 ? 9.198 -12.604 -9.940 1.00 95.44 194 VAL A CA 1
ATOM 1566 C C . VAL A 1 194 ? 10.568 -12.626 -10.615 1.00 95.44 194 VAL A C 1
ATOM 1568 O O . VAL A 1 194 ? 11.119 -11.585 -10.968 1.00 95.44 194 VAL A O 1
ATOM 1571 N N . LEU A 1 195 ? 11.114 -13.827 -10.811 1.00 94.31 195 LEU A N 1
ATOM 1572 C CA . LEU A 1 195 ? 12.403 -14.006 -11.479 1.00 94.31 195 LEU A CA 1
ATOM 1573 C C . LEU A 1 195 ? 12.352 -13.463 -12.913 1.00 94.31 195 LEU A C 1
ATOM 1575 O O . LEU A 1 195 ? 11.443 -13.778 -13.681 1.00 94.31 195 LEU A O 1
ATOM 1579 N N . GLY A 1 196 ? 13.349 -12.664 -13.277 1.00 92.38 196 GLY A N 1
ATOM 1580 C CA . GLY A 1 196 ? 13.478 -12.031 -14.578 1.00 92.38 196 GLY A CA 1
ATOM 1581 C C . GLY A 1 196 ? 12.399 -10.990 -14.867 1.00 92.38 196 GLY A C 1
ATOM 1582 O O . GLY A 1 196 ? 12.094 -10.786 -16.044 1.00 92.38 196 GLY A O 1
ATOM 1583 N N . PHE A 1 197 ? 11.820 -10.330 -13.851 1.00 93.19 197 PHE A N 1
ATOM 1584 C CA . PHE A 1 197 ? 10.638 -9.472 -14.030 1.00 93.19 197 PHE A CA 1
ATOM 1585 C C . PHE A 1 197 ? 10.818 -8.419 -15.128 1.00 93.19 197 PHE A C 1
ATOM 1587 O O . PHE A 1 197 ? 9.883 -8.169 -15.887 1.00 93.19 197 PHE A O 1
ATOM 1594 N N . ARG A 1 198 ? 12.028 -7.851 -15.267 1.00 90.62 198 ARG A N 1
ATOM 1595 C CA . ARG A 1 198 ? 12.351 -6.879 -16.324 1.00 90.62 198 ARG A CA 1
ATOM 1596 C C . ARG A 1 198 ? 12.071 -7.444 -17.714 1.00 90.62 198 ARG A C 1
ATOM 1598 O O . ARG A 1 198 ? 11.445 -6.768 -18.519 1.00 90.62 198 ARG A O 1
ATOM 1605 N N . ARG A 1 199 ? 12.462 -8.695 -17.978 1.00 88.81 199 ARG A N 1
ATOM 1606 C CA . ARG A 1 199 ? 12.183 -9.377 -19.255 1.00 88.81 199 ARG A CA 1
ATOM 1607 C C . ARG A 1 199 ? 10.699 -9.684 -19.411 1.00 88.81 199 ARG A C 1
ATOM 1609 O O . ARG A 1 199 ? 10.178 -9.583 -20.512 1.00 88.81 199 ARG A O 1
ATOM 1616 N N . THR A 1 200 ? 10.019 -10.016 -18.317 1.00 88.88 200 THR A N 1
ATOM 1617 C CA . THR A 1 200 ? 8.585 -10.335 -18.321 1.00 88.88 200 THR A CA 1
ATOM 1618 C C . THR A 1 200 ? 7.725 -9.145 -18.738 1.00 88.88 200 THR A C 1
ATOM 1620 O O . THR A 1 200 ? 6.681 -9.329 -19.363 1.00 88.88 200 THR A O 1
ATOM 1623 N N . ILE A 1 201 ? 8.126 -7.920 -18.398 1.00 90.81 201 ILE A N 1
ATOM 1624 C CA . ILE A 1 201 ? 7.356 -6.711 -18.731 1.00 90.81 201 ILE A CA 1
ATOM 1625 C C . ILE A 1 201 ? 7.853 -5.986 -19.984 1.00 90.81 201 ILE A C 1
ATOM 1627 O O . ILE A 1 201 ? 7.178 -5.077 -20.458 1.00 90.81 201 ILE A O 1
ATOM 1631 N N . TRP A 1 202 ? 8.995 -6.401 -20.524 1.00 90.56 202 TRP A N 1
ATOM 1632 C CA . TRP A 1 202 ? 9.624 -5.806 -21.695 1.00 90.56 202 TRP A CA 1
ATOM 1633 C C . TRP A 1 202 ? 8.846 -6.073 -22.991 1.00 90.56 202 TRP A C 1
ATOM 1635 O O . TRP A 1 202 ? 8.341 -7.175 -23.202 1.00 90.56 202 TRP A O 1
ATOM 1645 N N . ASN A 1 203 ? 8.804 -5.090 -23.893 1.00 88.06 203 ASN A N 1
ATOM 1646 C CA . ASN A 1 203 ? 8.323 -5.267 -25.261 1.00 88.06 203 ASN A CA 1
ATOM 1647 C C . ASN A 1 203 ? 9.228 -4.501 -26.221 1.00 88.06 203 ASN A C 1
ATOM 1649 O O . ASN A 1 203 ? 9.139 -3.284 -26.327 1.00 88.06 203 ASN A O 1
ATOM 1653 N N . GLU A 1 204 ? 10.039 -5.230 -26.982 1.00 87.00 204 GLU A N 1
ATOM 1654 C CA . GLU A 1 204 ? 11.065 -4.668 -27.868 1.00 87.00 204 GLU A CA 1
ATOM 1655 C C . GLU A 1 204 ? 10.569 -3.618 -28.876 1.00 87.00 204 GLU A C 1
ATOM 1657 O O . GLU A 1 204 ? 11.365 -2.808 -29.346 1.00 87.00 204 GLU A O 1
ATOM 1662 N N . HIS A 1 205 ? 9.274 -3.601 -29.196 1.00 88.25 205 HIS A N 1
ATOM 1663 C CA . HIS A 1 205 ? 8.682 -2.640 -30.123 1.00 88.25 205 HIS A CA 1
ATOM 1664 C C . HIS A 1 205 ? 8.073 -1.411 -29.439 1.00 88.25 205 HIS A C 1
ATOM 1666 O O . HIS A 1 205 ? 7.846 -0.402 -30.105 1.00 88.25 205 HIS A O 1
ATOM 1672 N N . LEU A 1 206 ? 7.756 -1.499 -28.144 1.00 84.19 206 LEU A N 1
ATOM 1673 C CA . LEU A 1 206 ? 6.957 -0.498 -27.425 1.00 84.19 206 LEU A CA 1
ATOM 1674 C C . LEU A 1 206 ? 7.644 0.075 -26.180 1.00 84.19 206 LEU A C 1
ATOM 1676 O O . LEU A 1 206 ? 7.177 1.097 -25.673 1.00 84.19 206 LEU A O 1
ATOM 1680 N N . THR A 1 207 ? 8.706 -0.563 -25.679 1.00 83.12 207 THR A N 1
ATOM 1681 C CA . THR A 1 207 ? 9.409 -0.141 -24.462 1.00 83.12 207 THR A CA 1
ATOM 1682 C C . THR A 1 207 ? 10.684 0.632 -24.754 1.00 83.12 207 THR A C 1
ATOM 1684 O O . THR A 1 207 ? 11.514 0.222 -25.566 1.00 83.12 207 THR A O 1
ATOM 1687 N N . ASP A 1 208 ? 10.875 1.727 -24.019 1.00 81.12 208 ASP A N 1
ATOM 1688 C CA . ASP A 1 208 ? 12.164 2.420 -23.910 1.00 81.12 208 ASP A CA 1
ATOM 1689 C C . ASP A 1 208 ? 13.233 1.464 -23.358 1.00 81.12 208 ASP A C 1
ATOM 1691 O O . ASP A 1 208 ? 12.950 0.749 -22.402 1.00 81.12 208 ASP A O 1
ATOM 1695 N N . GLY A 1 209 ? 14.466 1.498 -23.899 1.00 79.38 209 GLY A N 1
ATOM 1696 C CA . GLY A 1 209 ? 15.672 0.770 -23.440 1.00 79.38 209 GLY A CA 1
ATOM 1697 C C . GLY A 1 209 ? 15.837 0.627 -21.921 1.00 79.38 209 GLY A C 1
ATOM 1698 O O . GLY A 1 209 ? 16.375 -0.366 -21.436 1.00 79.38 209 GLY A O 1
ATOM 1699 N N . MET A 1 210 ? 15.378 1.628 -21.173 1.00 81.50 210 MET A N 1
ATOM 1700 C CA . MET A 1 210 ? 15.523 1.741 -19.723 1.00 81.50 210 MET A CA 1
ATOM 1701 C C . MET A 1 210 ? 14.277 1.300 -18.932 1.00 81.50 210 MET A C 1
ATOM 1703 O O . MET A 1 210 ? 14.229 1.501 -17.718 1.00 81.50 210 MET A O 1
ATOM 1707 N N . PHE A 1 211 ? 13.250 0.748 -19.583 1.00 85.25 211 PHE A N 1
ATOM 1708 C CA . PHE A 1 211 ? 11.997 0.339 -18.949 1.00 85.25 211 PHE A CA 1
ATOM 1709 C C . PHE A 1 211 ? 12.128 -0.975 -18.138 1.00 85.25 211 PHE A C 1
ATOM 1711 O O . PHE A 1 211 ? 12.742 -1.938 -18.603 1.00 85.25 211 PHE A O 1
ATOM 1718 N N . PRO A 1 212 ? 11.523 -1.065 -16.936 1.00 87.00 212 PRO A N 1
ATOM 1719 C CA . PRO A 1 212 ? 10.983 0.042 -16.154 1.00 87.00 212 PRO A CA 1
ATOM 1720 C C . PRO A 1 212 ? 12.113 0.869 -15.527 1.00 87.00 212 PRO A C 1
ATOM 1722 O O . PRO A 1 212 ? 13.145 0.332 -15.100 1.00 87.00 212 PRO A O 1
ATOM 1725 N N . LYS A 1 213 ? 11.890 2.182 -15.424 1.00 87.38 213 LYS A N 1
ATOM 1726 C CA . LYS A 1 213 ? 12.841 3.137 -14.836 1.00 87.38 213 LYS A CA 1
ATOM 1727 C C . LYS A 1 213 ? 12.737 3.110 -13.312 1.00 87.38 213 LYS A C 1
ATOM 1729 O O . LYS A 1 213 ? 12.201 4.026 -12.699 1.00 87.38 213 LYS A O 1
ATOM 1734 N N . LEU A 1 214 ? 13.221 2.026 -12.715 1.00 83.00 214 LEU A N 1
ATOM 1735 C CA . LEU A 1 214 ? 13.382 1.887 -11.268 1.00 83.00 21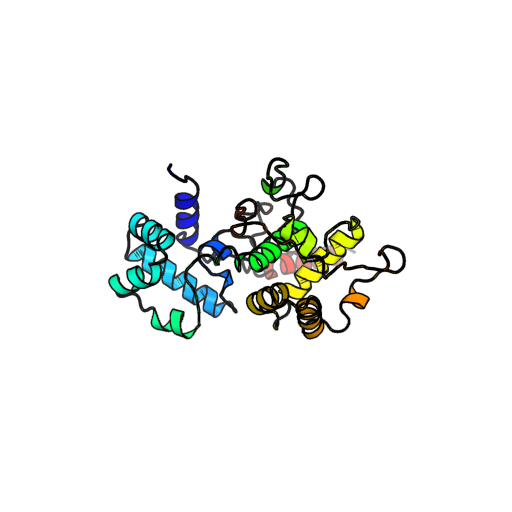4 LEU A CA 1
ATOM 1736 C C . LEU A 1 214 ? 14.701 2.549 -10.840 1.00 83.00 214 LEU A C 1
ATOM 1738 O O . LEU A 1 214 ? 15.679 2.523 -11.585 1.00 83.00 214 LEU A O 1
ATOM 1742 N N . GLY A 1 215 ? 14.721 3.201 -9.676 1.00 71.25 215 GLY A N 1
ATOM 1743 C CA . GLY A 1 215 ? 15.914 3.884 -9.157 1.00 71.25 215 GLY A CA 1
ATOM 1744 C C . GLY A 1 215 ? 15.802 5.403 -8.967 1.00 71.25 215 GLY A C 1
ATOM 1745 O O . GLY A 1 215 ? 16.414 5.903 -8.017 1.00 71.25 215 GLY A O 1
ATOM 1746 N N . PRO A 1 216 ? 15.013 6.162 -9.758 1.00 76.69 216 PRO A N 1
ATOM 1747 C CA . PRO A 1 216 ? 14.602 7.497 -9.349 1.00 76.69 216 PRO A CA 1
ATOM 1748 C C . PRO A 1 216 ? 13.895 7.411 -7.996 1.00 76.69 216 PRO A C 1
ATOM 1750 O O . PRO A 1 216 ? 13.056 6.542 -7.777 1.00 76.69 216 PRO A O 1
ATOM 1753 N N . ARG A 1 217 ? 14.268 8.293 -7.067 1.00 76.94 217 ARG A N 1
ATOM 1754 C CA . ARG A 1 217 ? 13.631 8.367 -5.754 1.00 76.94 217 ARG A CA 1
ATOM 1755 C C . ARG A 1 217 ? 13.299 9.795 -5.417 1.00 76.94 217 ARG A C 1
ATOM 1757 O O . ARG A 1 217 ? 14.197 10.640 -5.328 1.00 76.94 217 ARG A O 1
ATOM 1764 N N . LEU A 1 218 ? 12.021 10.060 -5.189 1.00 77.75 218 LEU A N 1
ATOM 1765 C CA . LEU A 1 218 ? 11.614 11.365 -4.701 1.00 77.75 218 LEU A CA 1
ATOM 1766 C C . LEU A 1 218 ? 12.081 11.539 -3.257 1.00 77.75 218 LEU A C 1
ATOM 1768 O O . LEU A 1 218 ? 11.679 10.819 -2.343 1.00 77.75 218 LEU A O 1
ATOM 1772 N N . LYS A 1 219 ? 12.952 12.530 -3.057 1.00 73.56 219 LYS A N 1
ATOM 1773 C CA . LYS A 1 219 ? 13.327 13.019 -1.733 1.00 73.56 219 LYS A CA 1
ATOM 1774 C C . LYS A 1 219 ? 12.455 14.220 -1.406 1.00 73.56 219 LYS A C 1
ATOM 1776 O O . LYS A 1 219 ? 12.439 15.201 -2.147 1.00 73.56 219 LYS A O 1
ATOM 1781 N N . PHE A 1 220 ? 11.740 14.143 -0.293 1.00 69.19 220 PHE A N 1
ATOM 1782 C CA . PHE A 1 220 ? 10.939 15.254 0.199 1.00 69.19 220 PHE A CA 1
ATOM 1783 C C . PHE A 1 220 ? 11.796 16.156 1.088 1.00 69.19 220 PHE A C 1
ATOM 1785 O O . PHE A 1 220 ? 12.509 15.682 1.971 1.00 69.19 220 PHE A O 1
ATOM 1792 N N . LEU A 1 221 ? 11.731 17.465 0.847 1.00 68.19 221 LEU A N 1
ATOM 1793 C CA . LEU A 1 221 ? 12.294 18.464 1.749 1.00 68.19 221 LEU A CA 1
ATOM 1794 C C . LEU A 1 221 ? 11.252 18.738 2.843 1.00 68.19 221 LEU A C 1
ATOM 1796 O O . LEU A 1 221 ? 10.264 19.424 2.592 1.00 68.19 221 LEU A O 1
ATOM 1800 N N . GLY A 1 222 ? 11.451 18.171 4.034 1.00 70.81 222 GLY A N 1
ATOM 1801 C CA . GLY A 1 222 ? 10.534 18.315 5.171 1.00 70.81 222 GLY A CA 1
ATOM 1802 C C . GLY A 1 222 ? 9.685 17.065 5.447 1.00 70.81 222 GLY A C 1
ATOM 1803 O O . GLY A 1 222 ? 10.054 15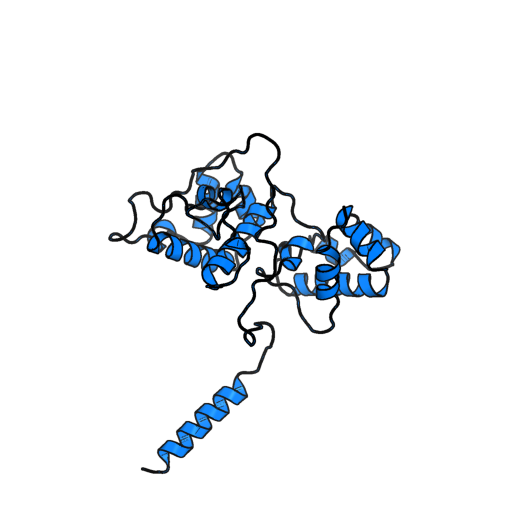.972 5.014 1.00 70.81 222 GLY A O 1
ATOM 1804 N N . PRO A 1 223 ? 8.582 17.189 6.214 1.00 70.69 223 PRO A N 1
ATOM 1805 C CA . PRO A 1 223 ? 7.765 16.043 6.601 1.00 70.69 223 PRO A CA 1
ATOM 1806 C C . PRO A 1 223 ? 7.182 15.345 5.372 1.00 70.69 223 PRO A C 1
ATOM 1808 O O . PRO A 1 223 ? 6.807 16.000 4.395 1.00 70.69 223 PRO A O 1
ATOM 1811 N N . HIS A 1 224 ? 7.084 14.012 5.437 1.00 70.81 224 HIS A N 1
ATOM 1812 C CA . HIS A 1 224 ? 6.576 13.214 4.325 1.00 70.81 224 HIS A CA 1
ATOM 1813 C C . HIS A 1 224 ? 5.162 13.681 3.975 1.00 70.81 224 HIS A C 1
ATOM 1815 O O . HIS A 1 224 ? 4.267 13.614 4.825 1.00 70.81 224 HIS A O 1
ATOM 1821 N N . PRO A 1 225 ? 4.933 14.193 2.756 1.00 69.88 225 PRO A N 1
ATOM 1822 C CA . PRO A 1 225 ? 3.659 14.799 2.449 1.00 69.88 225 PRO A CA 1
ATOM 1823 C C . PRO A 1 225 ? 2.564 13.738 2.488 1.00 69.88 225 PRO A C 1
ATOM 1825 O O . PRO A 1 225 ? 2.758 12.598 2.053 1.00 69.88 225 PRO A O 1
ATOM 1828 N N . TYR A 1 226 ? 1.374 14.134 2.917 1.00 69.38 226 TYR A N 1
ATOM 1829 C CA . TYR A 1 226 ? 0.228 13.246 3.033 1.00 69.38 226 TYR A CA 1
ATOM 1830 C C . TYR A 1 226 ? -0.892 13.703 2.091 1.00 69.38 226 TYR A C 1
ATOM 1832 O O . TYR A 1 226 ? -1.171 14.892 1.964 1.00 69.38 226 TYR A O 1
ATOM 1840 N N . CYS A 1 227 ? -1.480 12.753 1.365 1.00 74.12 227 CYS A N 1
ATOM 1841 C CA . CYS A 1 227 ? -2.549 12.992 0.401 1.00 74.12 227 CYS A CA 1
ATOM 1842 C C . CYS A 1 227 ? -3.645 11.976 0.688 1.00 74.12 227 CYS A C 1
ATOM 1844 O O . CYS A 1 227 ? -3.345 10.790 0.741 1.00 74.12 227 CYS A O 1
ATOM 1846 N N . GLU A 1 228 ? -4.881 12.432 0.861 1.00 71.38 228 GLU A N 1
ATOM 1847 C CA . GLU A 1 228 ? -6.034 11.556 1.109 1.00 71.38 228 GLU A CA 1
ATOM 1848 C C . GLU A 1 228 ? -6.833 11.256 -0.156 1.00 71.38 228 GLU A C 1
ATOM 1850 O O . GLU A 1 228 ? -7.856 10.584 -0.078 1.00 71.38 228 GLU A O 1
ATOM 1855 N N . CYS A 1 229 ? -6.384 11.736 -1.322 1.00 73.38 229 CYS A N 1
ATOM 1856 C CA . CYS A 1 229 ? -7.144 11.607 -2.561 1.00 73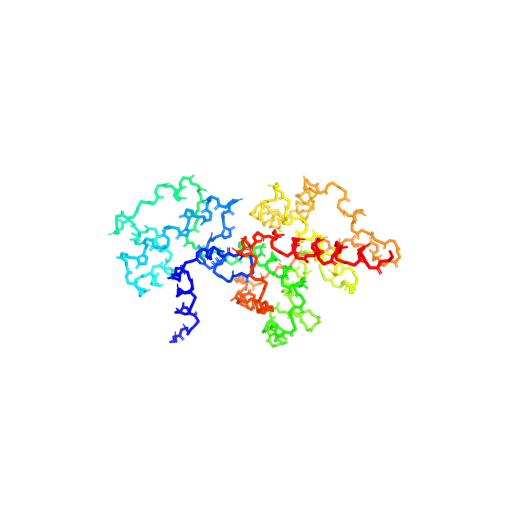.38 229 CYS A CA 1
ATOM 1857 C C . CYS A 1 229 ? -7.445 10.159 -2.928 1.00 73.38 229 CYS A C 1
ATOM 1859 O O . CYS A 1 229 ? -8.449 9.967 -3.576 1.00 73.38 229 CYS A O 1
ATOM 1861 N N . PHE A 1 230 ? -6.643 9.181 -2.498 1.00 70.69 230 PHE A N 1
ATOM 1862 C CA . PHE A 1 230 ? -6.866 7.754 -2.759 1.00 70.69 230 PHE A CA 1
ATOM 1863 C C . PHE A 1 230 ? -7.628 7.028 -1.632 1.00 70.69 230 PHE A C 1
ATOM 1865 O O . PHE A 1 230 ? -7.932 5.851 -1.763 1.00 70.69 230 PHE A O 1
ATOM 1872 N N . ILE A 1 231 ? -7.922 7.702 -0.511 1.00 70.62 231 ILE A N 1
ATOM 1873 C CA . ILE A 1 231 ? -8.597 7.113 0.656 1.00 70.62 231 ILE A CA 1
ATOM 1874 C C . ILE A 1 231 ? -10.097 7.450 0.585 1.00 70.62 231 ILE A C 1
ATOM 1876 O O . ILE A 1 231 ? -10.646 8.161 1.438 1.00 70.62 231 ILE A O 1
ATOM 1880 N N . HIS A 1 232 ? -10.760 6.935 -0.453 1.00 68.94 232 HIS A N 1
ATOM 1881 C CA . HIS A 1 232 ? -12.214 6.973 -0.628 1.00 68.94 232 HIS A CA 1
ATOM 1882 C C . HIS A 1 232 ? -12.708 5.693 -1.310 1.00 68.94 232 HIS A C 1
ATOM 1884 O O . HIS A 1 232 ? -11.942 5.026 -1.996 1.00 68.94 232 HIS A O 1
ATOM 1890 N N . ASN A 1 233 ? -14.003 5.401 -1.180 1.00 65.44 233 ASN A N 1
ATOM 1891 C CA . ASN A 1 233 ? -14.609 4.247 -1.843 1.00 65.44 233 ASN A CA 1
ATOM 1892 C C . ASN A 1 233 ? -14.533 4.424 -3.358 1.00 65.44 233 ASN A C 1
ATOM 1894 O O . ASN A 1 233 ? -14.940 5.470 -3.885 1.00 65.44 233 ASN A O 1
ATOM 1898 N N . LEU A 1 234 ? -14.058 3.399 -4.058 1.00 61.00 234 LEU A N 1
ATOM 1899 C CA . LEU A 1 234 ? -14.231 3.318 -5.499 1.00 61.00 234 LEU A CA 1
ATOM 1900 C C . LEU A 1 234 ? -15.707 3.014 -5.779 1.00 61.00 234 LEU A C 1
ATOM 1902 O O . LEU A 1 234 ? -16.210 1.999 -5.298 1.00 61.00 234 LEU A O 1
ATOM 1906 N N . PRO A 1 235 ? -16.435 3.866 -6.525 1.00 55.81 235 PRO A N 1
ATOM 1907 C CA . PRO A 1 235 ? -17.756 3.488 -6.989 1.00 55.81 235 PRO A CA 1
ATOM 1908 C C . PRO A 1 235 ? -17.569 2.364 -8.010 1.00 55.81 235 PRO A C 1
ATOM 1910 O O . PRO A 1 235 ? -17.203 2.608 -9.163 1.00 55.81 235 PRO A O 1
ATOM 1913 N N . LEU A 1 236 ? -17.752 1.126 -7.555 1.00 54.16 236 LEU A N 1
ATOM 1914 C CA . LEU A 1 236 ? -17.942 -0.023 -8.427 1.00 54.16 236 LEU A CA 1
ATOM 1915 C C . LEU A 1 236 ? -19.315 0.124 -9.091 1.00 54.16 236 LEU A C 1
ATOM 1917 O O . LEU A 1 236 ? -20.239 0.690 -8.501 1.00 54.16 236 LEU A O 1
ATOM 1921 N N . SER A 1 237 ? -19.454 -0.347 -10.331 1.00 45.50 237 SER A N 1
ATOM 1922 C CA . SER A 1 237 ? -20.777 -0.462 -10.948 1.00 45.50 237 SER A CA 1
ATOM 1923 C C . SER A 1 237 ? -21.672 -1.292 -10.027 1.00 45.50 237 SER A C 1
ATOM 1925 O O . SER A 1 237 ? -21.254 -2.365 -9.585 1.00 45.50 237 SER A O 1
ATOM 1927 N N . GLU A 1 238 ? -22.870 -0.790 -9.723 1.00 38.69 238 GLU A N 1
ATOM 1928 C CA . GLU A 1 238 ? -23.868 -1.503 -8.923 1.00 38.69 238 GLU A CA 1
ATOM 1929 C C . GLU A 1 238 ? -23.993 -2.955 -9.427 1.00 38.69 238 GLU A C 1
ATOM 1931 O O . GLU A 1 238 ? -24.222 -3.181 -10.615 1.00 38.69 238 GLU A O 1
ATOM 1936 N N . GLY A 1 239 ? -23.771 -3.937 -8.542 1.00 42.38 239 GLY A N 1
ATOM 1937 C CA . GLY A 1 239 ? -23.882 -5.369 -8.864 1.00 42.38 239 GLY A CA 1
ATOM 1938 C C . GLY A 1 239 ? -22.583 -6.189 -8.915 1.00 42.38 239 GLY A C 1
ATOM 1939 O O . GLY A 1 239 ? -22.661 -7.377 -9.211 1.00 42.38 239 GLY A O 1
ATOM 1940 N N . VAL A 1 240 ? -21.408 -5.621 -8.604 1.00 40.53 240 VAL A N 1
ATOM 1941 C CA . VAL A 1 240 ? -20.115 -6.356 -8.583 1.00 40.53 240 VAL A CA 1
ATOM 1942 C C . VAL A 1 240 ? -19.448 -6.324 -7.200 1.00 40.53 240 VAL A C 1
ATOM 1944 O O . VAL A 1 240 ? -18.235 -6.160 -7.070 1.00 40.53 240 VAL A O 1
ATOM 1947 N N . GLU A 1 241 ? -20.234 -6.453 -6.130 1.00 41.91 241 GLU A N 1
ATOM 1948 C CA . GLU A 1 241 ? -19.674 -6.660 -4.792 1.00 41.91 241 GLU A CA 1
ATOM 1949 C C . GLU A 1 241 ? -19.040 -8.060 -4.721 1.00 41.91 241 GLU A C 1
ATOM 1951 O O . GLU A 1 241 ? -19.718 -9.068 -4.532 1.00 41.91 241 GLU A O 1
ATOM 1956 N N . TYR A 1 242 ? -17.712 -8.122 -4.850 1.00 39.31 242 TYR A N 1
ATOM 1957 C CA . TYR A 1 242 ? -16.879 -9.336 -4.786 1.00 39.31 242 TYR A CA 1
ATOM 1958 C C . TYR A 1 242 ? -16.929 -10.101 -3.441 1.00 39.31 242 TYR A C 1
ATOM 1960 O O . TYR A 1 242 ? -16.140 -11.018 -3.221 1.00 39.31 242 TYR A O 1
ATOM 1968 N N . ASN A 1 243 ? -17.843 -9.753 -2.530 1.00 41.56 243 ASN A N 1
ATOM 1969 C CA . ASN A 1 243 ? -18.037 -10.434 -1.246 1.00 41.56 243 ASN A CA 1
ATOM 1970 C C . ASN A 1 243 ? -19.327 -11.255 -1.157 1.00 41.56 243 ASN A C 1
ATOM 1972 O O . ASN A 1 243 ? -19.568 -11.892 -0.129 1.00 41.56 243 ASN A O 1
ATOM 1976 N N . VAL A 1 244 ? -20.118 -11.327 -2.227 1.00 37.56 244 VAL A N 1
ATOM 1977 C CA . VAL A 1 244 ? -21.166 -12.340 -2.317 1.00 37.56 244 VAL A CA 1
ATOM 1978 C C . VAL A 1 244 ? -20.554 -13.554 -3.013 1.00 37.56 244 VAL A C 1
ATOM 1980 O O . VAL A 1 244 ? -20.333 -13.540 -4.221 1.00 37.56 244 VAL A O 1
ATOM 1983 N N . ASN A 1 245 ? -20.288 -14.622 -2.254 1.00 34.69 245 ASN A N 1
ATOM 1984 C CA . ASN A 1 245 ? -20.296 -15.978 -2.810 1.00 34.69 245 ASN A CA 1
ATOM 1985 C C . ASN A 1 245 ? -21.725 -16.235 -3.321 1.00 34.69 245 ASN A C 1
ATOM 1987 O O . ASN A 1 245 ? -22.506 -16.932 -2.680 1.00 34.69 245 ASN A O 1
ATOM 1991 N N . VAL A 1 246 ? -22.111 -15.607 -4.432 1.00 40.09 246 VAL A N 1
ATOM 1992 C CA . VAL A 1 246 ? -23.215 -16.116 -5.229 1.00 40.09 246 VAL A CA 1
ATOM 1993 C C . VAL A 1 246 ? -22.629 -17.373 -5.833 1.00 40.09 246 VAL A C 1
ATOM 1995 O O . VAL A 1 246 ? -21.773 -17.292 -6.712 1.00 40.09 246 VAL A O 1
ATOM 1998 N N . GLU A 1 247 ? -23.016 -18.528 -5.300 1.00 40.91 247 GLU A N 1
ATOM 1999 C CA . GLU A 1 247 ? -22.867 -19.787 -6.011 1.00 40.91 247 GLU A CA 1
ATOM 2000 C C . GLU A 1 247 ? -23.389 -19.556 -7.430 1.00 40.91 247 GLU A C 1
ATOM 2002 O O . GLU A 1 247 ? -24.589 -19.413 -7.668 1.00 40.91 247 GLU A O 1
ATOM 2007 N N . ILE A 1 248 ? -22.460 -19.469 -8.383 1.00 46.62 248 ILE A N 1
ATOM 2008 C CA . ILE A 1 248 ? -22.713 -19.366 -9.823 1.00 46.62 248 ILE A CA 1
ATOM 2009 C C . ILE A 1 248 ? -23.227 -20.733 -10.328 1.00 46.62 248 ILE A C 1
ATOM 2011 O O . ILE A 1 248 ? -22.895 -21.168 -11.423 1.00 46.62 248 ILE A O 1
ATOM 2015 N N . GLU A 1 249 ? -23.989 -21.468 -9.515 1.00 44.94 249 GLU A N 1
ATOM 2016 C CA . GLU A 1 249 ? -24.684 -22.678 -9.943 1.00 44.94 249 GLU A CA 1
ATOM 2017 C C . GLU A 1 249 ? -25.966 -22.298 -10.673 1.00 44.94 249 GLU A C 1
ATOM 2019 O O . GLU A 1 249 ? -26.159 -22.756 -11.789 1.00 44.94 249 GLU A O 1
ATOM 2024 N N . TRP A 1 250 ? -26.760 -21.350 -10.164 1.00 46.50 250 TRP A N 1
ATOM 2025 C CA . TRP A 1 250 ? -28.034 -20.995 -10.807 1.00 46.50 250 TRP A CA 1
ATOM 2026 C C . TRP A 1 250 ? -27.861 -20.366 -12.201 1.00 46.50 250 TRP A C 1
ATOM 2028 O O . TRP A 1 250 ? -28.616 -20.676 -13.117 1.00 46.50 250 TRP A O 1
ATOM 2038 N N . ILE A 1 251 ? -26.828 -19.535 -12.406 1.00 49.81 251 ILE A N 1
ATOM 2039 C CA . ILE A 1 251 ? -26.514 -18.972 -13.733 1.00 49.81 251 ILE A CA 1
ATOM 2040 C C . ILE A 1 251 ? -26.020 -20.074 -14.676 1.00 49.81 251 ILE A C 1
ATOM 2042 O O . ILE A 1 251 ? -26.314 -20.034 -15.868 1.00 49.81 251 ILE A O 1
ATOM 2046 N N . ARG A 1 252 ? -25.285 -21.068 -14.160 1.00 51.56 252 ARG A N 1
ATOM 2047 C CA . ARG A 1 252 ? -24.758 -22.176 -14.964 1.00 51.56 252 ARG A CA 1
ATOM 2048 C C . ARG A 1 252 ? -25.855 -23.173 -15.334 1.00 51.56 252 ARG A C 1
ATOM 2050 O O . ARG A 1 252 ? -25.918 -23.576 -16.489 1.00 51.56 252 ARG A O 1
ATOM 2057 N N . GLU A 1 253 ? -26.754 -23.496 -14.410 1.00 56.66 253 GLU A N 1
ATOM 2058 C CA . GLU A 1 253 ? -27.928 -24.343 -14.645 1.00 56.66 253 GLU A CA 1
ATOM 2059 C C . GLU A 1 253 ? -28.900 -23.708 -15.642 1.00 56.66 253 GLU A C 1
ATOM 2061 O O . GLU A 1 253 ? -29.389 -24.390 -16.539 1.00 56.66 253 GLU A O 1
ATOM 2066 N N . ASP A 1 254 ? -29.117 -22.395 -15.560 1.00 58.31 254 ASP A N 1
ATOM 2067 C CA . ASP A 1 254 ? -29.997 -21.672 -16.481 1.00 58.31 254 ASP A CA 1
ATOM 2068 C C . ASP A 1 254 ? -29.384 -21.526 -17.891 1.00 58.31 254 ASP A C 1
ATOM 2070 O O . ASP A 1 254 ? -30.096 -21.484 -18.897 1.00 58.31 254 ASP A O 1
ATOM 2074 N N . TYR A 1 255 ? -28.050 -21.504 -18.000 1.00 54.38 255 TYR A N 1
ATOM 2075 C CA . TYR A 1 255 ? -27.343 -21.529 -19.287 1.00 54.38 255 TYR A CA 1
ATOM 2076 C C . TYR A 1 255 ? -27.293 -22.941 -19.895 1.00 54.38 255 TYR A C 1
ATOM 2078 O O . TYR A 1 255 ? -27.477 -23.117 -21.101 1.00 54.38 255 TYR A O 1
ATOM 2086 N N . GLU A 1 256 ? -27.067 -23.966 -19.070 1.00 66.69 256 GLU A N 1
ATOM 2087 C CA . GLU A 1 256 ? -27.075 -25.372 -19.488 1.00 66.69 256 GLU A CA 1
ATOM 2088 C C . GLU A 1 256 ? -28.494 -25.858 -19.840 1.00 66.69 256 GLU A C 1
ATOM 2090 O O . GLU A 1 256 ? -28.651 -26.639 -20.778 1.00 66.69 256 GLU A O 1
ATOM 2095 N N . GLY A 1 257 ? -29.530 -25.360 -19.156 1.00 63.44 257 GLY A N 1
ATOM 2096 C CA . GLY A 1 257 ? -30.939 -25.626 -19.459 1.00 63.44 257 GLY A CA 1
ATOM 2097 C C . GLY A 1 257 ? -31.365 -25.050 -20.810 1.00 63.44 257 GLY A C 1
ATOM 2098 O O . GLY A 1 257 ? -31.873 -25.782 -21.660 1.00 63.44 257 GLY A O 1
ATOM 2099 N N . ARG A 1 258 ? -31.047 -23.775 -21.071 1.00 58.84 258 ARG A N 1
ATOM 2100 C CA . ARG A 1 258 ? -31.358 -23.107 -22.349 1.00 58.84 258 ARG A CA 1
ATOM 2101 C C . ARG A 1 258 ? -30.647 -23.730 -23.553 1.00 58.84 258 ARG A C 1
ATOM 2103 O O . ARG A 1 258 ? -31.220 -23.806 -24.638 1.00 58.84 258 ARG A O 1
ATOM 2110 N N . ASN A 1 259 ? -29.429 -24.239 -23.364 1.00 54.53 259 ASN A N 1
ATOM 2111 C CA . ASN A 1 259 ? -28.709 -24.958 -24.418 1.00 54.53 259 ASN A CA 1
ATOM 2112 C C . ASN A 1 259 ? -29.247 -26.376 -24.670 1.00 54.53 259 ASN A C 1
ATOM 2114 O O . ASN A 1 259 ? -29.048 -26.903 -25.761 1.00 54.53 259 ASN A O 1
ATOM 2118 N N . ARG A 1 260 ? -29.929 -27.010 -23.705 1.00 56.69 260 ARG A N 1
ATOM 2119 C CA . ARG A 1 260 ? -30.592 -28.306 -23.932 1.00 56.69 260 ARG A CA 1
ATOM 2120 C C . ARG A 1 260 ? -31.902 -28.154 -24.698 1.00 56.69 260 ARG A C 1
ATOM 2122 O O . ARG A 1 260 ? -32.178 -28.991 -25.550 1.00 56.69 260 ARG A O 1
ATOM 2129 N N . GLU A 1 261 ? -32.653 -27.081 -24.460 1.00 53.62 261 GLU A N 1
ATOM 2130 C CA . GLU A 1 261 ? -33.901 -26.800 -25.187 1.00 53.62 261 GLU A CA 1
ATOM 2131 C C . GLU A 1 261 ? -33.655 -26.462 -26.668 1.00 53.62 261 GLU A C 1
ATOM 2133 O O . GLU A 1 261 ? -34.422 -26.883 -27.533 1.00 53.62 261 GLU A O 1
ATOM 2138 N N . GLN A 1 262 ? -32.537 -25.801 -26.995 1.00 51.97 262 GLN A N 1
ATOM 2139 C CA . GLN A 1 262 ? -32.182 -25.483 -28.387 1.00 51.97 262 GLN A CA 1
ATOM 2140 C C . GLN A 1 262 ? -31.700 -26.681 -29.221 1.00 51.97 262 GLN A C 1
ATOM 2142 O O . GLN A 1 262 ? -31.705 -26.601 -30.446 1.00 51.97 262 GLN A O 1
ATOM 2147 N N . VAL A 1 263 ? -31.306 -27.796 -28.598 1.00 53.66 263 VAL A N 1
ATOM 2148 C CA . VAL A 1 263 ? -30.863 -29.008 -29.321 1.00 53.66 263 VAL A CA 1
ATOM 2149 C C . VAL A 1 263 ? -32.027 -29.980 -29.576 1.00 53.66 263 VAL A C 1
ATOM 2151 O O . VAL A 1 263 ? -31.903 -30.888 -30.391 1.00 53.66 263 VAL A O 1
ATOM 2154 N N . SER A 1 264 ? -33.184 -29.777 -28.937 1.00 51.94 264 SER A N 1
ATOM 2155 C CA . SER A 1 264 ? -34.387 -30.605 -29.127 1.00 51.94 264 SER A CA 1
ATOM 2156 C C . SER A 1 264 ? -35.332 -30.152 -30.252 1.00 51.94 264 SER A C 1
ATOM 2158 O O . SER A 1 264 ? -36.290 -30.866 -30.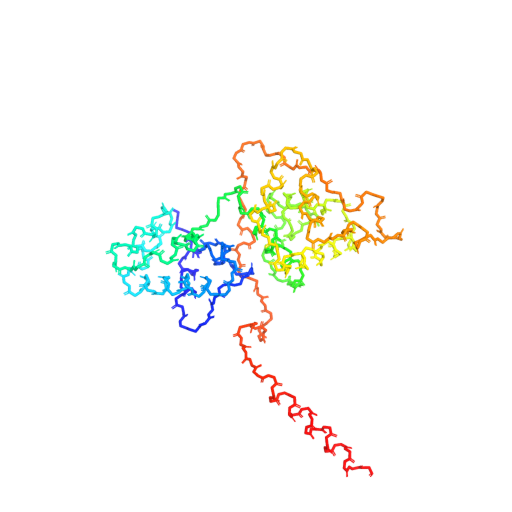537 1.00 51.94 264 SER A O 1
ATOM 2160 N N . GLU A 1 265 ? -35.070 -29.017 -30.908 1.00 51.53 265 GLU A N 1
ATOM 2161 C CA . GLU A 1 265 ? -35.873 -28.505 -32.038 1.00 51.53 265 GLU A CA 1
ATOM 2162 C C . GLU A 1 265 ? -35.097 -28.477 -33.373 1.00 51.53 265 GLU A C 1
ATOM 2164 O O . GLU A 1 265 ? -35.302 -27.590 -34.202 1.00 51.53 265 GLU A O 1
ATOM 2169 N N . SER A 1 266 ? -34.204 -29.451 -33.601 1.00 41.41 266 SER A N 1
ATOM 2170 C CA . SER A 1 266 ? -33.580 -29.695 -34.921 1.00 41.41 266 SER A CA 1
ATOM 2171 C C . SER A 1 266 ? -33.995 -31.038 -35.508 1.00 41.41 266 SER A C 1
ATOM 2173 O O . SER A 1 266 ? -33.857 -32.049 -34.785 1.00 41.41 266 SER A O 1
#

Organism: NCBI:txid293559